Protein AF-A0A7S2MPZ6-F1 (afdb_monomer_lite)

Foldseek 3Di:
DDDDDPDDDPDDDDDDDPDDDPVVVVVVVVPPDDPDDPLLVVVVVLVVLVVVLLVQQVVCCVPPVAGSLCVLLVNLPPDPPVLSVLVVQLSVLLSLLVVLLCCLRVVPVLCVDPVSVVVSVVSLVVSLCSLVVRNLVSLLVCLVPDDLPPCSVVLSVLSNCLSVLLNVLSVVLVVLVVVPDDPVSVVLSNLSSSLSSVSNSLVSQLVVQLSVCCVVPVPCSSVSNNVSSVSSVVVNVVSVVSSD

Organism: NCBI:txid1333877

Structure (mmCIF, N/CA/C/O backbone):
data_AF-A0A7S2MPZ6-F1
#
_entry.id   AF-A0A7S2MPZ6-F1
#
loop_
_atom_site.group_PDB
_atom_site.id
_atom_site.type_symbol
_atom_site.label_atom_id
_atom_site.label_alt_id
_atom_site.label_comp_id
_atom_site.label_asym_id
_atom_site.label_entity_id
_atom_site.label_seq_id
_atom_site.pdbx_PDB_ins_code
_atom_site.Cartn_x
_atom_site.Cartn_y
_atom_site.Cartn_z
_atom_site.occupancy
_atom_site.B_iso_or_equiv
_atom_site.auth_seq_id
_atom_site.auth_comp_id
_atom_site.auth_asym_id
_atom_site.auth_atom_id
_atom_site.pdbx_PDB_model_num
ATOM 1 N N . ALA A 1 1 ? -9.992 -13.687 75.696 1.00 46.06 1 ALA A N 1
ATOM 2 C CA . ALA A 1 1 ? -10.608 -13.511 74.368 1.00 46.06 1 ALA A CA 1
ATOM 3 C C . ALA A 1 1 ? -10.633 -12.020 74.051 1.00 46.06 1 ALA A C 1
ATOM 5 O O . ALA A 1 1 ? -11.431 -11.303 74.637 1.00 46.06 1 ALA A O 1
ATOM 6 N N . GLY A 1 2 ? -9.690 -11.541 73.236 1.00 46.59 2 GLY A N 1
ATOM 7 C CA . GLY A 1 2 ? -9.619 -10.145 72.795 1.00 46.59 2 GLY A CA 1
ATOM 8 C C . GLY A 1 2 ? -9.945 -10.075 71.309 1.00 46.59 2 GLY A C 1
ATOM 9 O O . GLY A 1 2 ? -9.263 -10.709 70.508 1.00 46.59 2 GLY A O 1
ATOM 10 N N . VAL A 1 3 ? -11.015 -9.365 70.957 1.00 51.28 3 VAL A N 1
ATOM 11 C CA . VAL A 1 3 ? -11.453 -9.153 69.574 1.00 51.28 3 VAL A CA 1
ATOM 12 C C . VAL A 1 3 ? -10.594 -8.037 68.982 1.00 51.28 3 VAL A C 1
ATOM 14 O O . VAL A 1 3 ? -10.762 -6.870 69.325 1.00 51.28 3 VAL A O 1
ATOM 17 N N . GLY A 1 4 ? -9.635 -8.406 68.133 1.00 47.03 4 GLY A N 1
ATOM 18 C CA . GLY A 1 4 ? -8.837 -7.456 67.364 1.00 47.03 4 GLY A CA 1
ATOM 19 C C . GLY A 1 4 ? -9.691 -6.815 66.275 1.00 47.03 4 GLY A C 1
ATOM 20 O O . GLY A 1 4 ? -10.095 -7.480 65.324 1.00 47.03 4 GLY A O 1
ATOM 21 N N . SER A 1 5 ? -9.975 -5.523 66.420 1.00 49.06 5 SER A N 1
ATOM 22 C CA . SER A 1 5 ? -10.605 -4.699 65.393 1.00 49.06 5 SER A CA 1
ATOM 23 C C . SER A 1 5 ? -9.672 -4.585 64.184 1.00 49.06 5 SER A C 1
ATOM 25 O O . SER A 1 5 ? -8.648 -3.901 64.245 1.00 49.06 5 SER A O 1
ATOM 27 N N . GLY A 1 6 ? -10.017 -5.268 63.091 1.00 50.12 6 GLY A N 1
ATOM 28 C CA . GLY A 1 6 ? -9.343 -5.140 61.803 1.00 50.12 6 GLY A CA 1
ATOM 29 C C . GLY A 1 6 ? -9.493 -3.721 61.264 1.00 50.12 6 GLY A C 1
ATOM 30 O O . GLY A 1 6 ? -10.558 -3.343 60.781 1.00 50.12 6 GLY A O 1
ATOM 31 N N . GLY A 1 7 ? -8.425 -2.930 61.375 1.00 54.38 7 GLY A N 1
ATOM 32 C CA . GLY A 1 7 ? -8.334 -1.611 60.765 1.00 54.38 7 GLY A CA 1
ATOM 33 C C . GLY A 1 7 ? -8.413 -1.737 59.247 1.00 54.38 7 GLY A C 1
ATOM 34 O O . GLY A 1 7 ? -7.546 -2.348 58.624 1.00 54.38 7 GLY A O 1
ATOM 35 N N . ALA A 1 8 ? -9.468 -1.179 58.657 1.00 62.53 8 ALA A N 1
ATOM 36 C CA . ALA A 1 8 ? -9.602 -1.066 57.215 1.00 62.53 8 ALA A CA 1
ATOM 37 C C . ALA A 1 8 ? -8.439 -0.228 56.665 1.00 62.53 8 ALA A C 1
ATOM 39 O O . ALA A 1 8 ? -8.223 0.908 57.094 1.00 62.53 8 ALA A O 1
ATOM 40 N N . ALA A 1 9 ? -7.682 -0.800 55.728 1.00 65.31 9 ALA A N 1
ATOM 41 C CA . ALA A 1 9 ? -6.616 -0.088 55.041 1.00 65.31 9 ALA A CA 1
ATOM 42 C C . ALA A 1 9 ? -7.199 1.149 54.327 1.00 65.31 9 ALA A C 1
ATOM 44 O O . ALA A 1 9 ? -8.236 1.034 53.662 1.00 65.31 9 ALA A O 1
ATOM 45 N N . PRO A 1 10 ? -6.571 2.330 54.457 1.00 65.19 10 PRO A N 1
ATOM 46 C CA . PRO A 1 10 ? -7.058 3.538 53.812 1.00 65.19 10 PRO A CA 1
ATOM 47 C C . PRO A 1 10 ? -7.058 3.362 52.284 1.00 65.19 10 PRO A C 1
ATOM 49 O O . PRO A 1 10 ? -6.150 2.729 51.736 1.00 65.19 10 PRO A O 1
ATOM 52 N N . PRO A 1 11 ? -8.057 3.916 51.574 1.00 64.94 11 PRO A N 1
ATOM 53 C CA . PRO A 1 11 ? -8.148 3.790 50.128 1.00 64.94 11 PRO A CA 1
ATOM 54 C C . PRO A 1 11 ? -6.911 4.405 49.465 1.00 64.94 11 PRO A C 1
ATOM 56 O O . PRO A 1 11 ? -6.564 5.564 49.710 1.00 64.94 11 PRO A O 1
ATOM 59 N N . LEU A 1 12 ? -6.247 3.613 48.616 1.00 67.00 12 LEU A N 1
ATOM 60 C CA . LEU A 1 12 ? -5.148 4.064 47.765 1.00 67.00 12 LEU A CA 1
ATOM 61 C C . LEU A 1 12 ? -5.616 5.279 46.960 1.00 67.00 12 LEU A C 1
ATOM 63 O O . LEU A 1 12 ? -6.575 5.194 46.188 1.00 67.00 12 LEU A O 1
ATOM 67 N N . ARG A 1 13 ? -4.950 6.423 47.156 1.00 60.84 13 ARG A N 1
ATOM 68 C CA . ARG A 1 13 ? -5.229 7.626 46.369 1.00 60.84 13 ARG A CA 1
ATOM 69 C C . ARG A 1 13 ? -5.009 7.302 44.889 1.00 60.84 13 ARG A C 1
ATOM 71 O O . ARG A 1 13 ? -3.974 6.720 44.555 1.00 60.84 13 ARG A O 1
ATOM 78 N N . PRO A 1 14 ? -5.942 7.678 43.998 1.00 58.72 14 PRO A N 1
ATOM 79 C CA . PRO A 1 14 ? -5.715 7.531 42.572 1.00 58.72 14 PRO A CA 1
ATOM 80 C C . PRO A 1 14 ? -4.454 8.317 42.177 1.00 58.72 14 PRO A C 1
ATOM 82 O O . PRO A 1 14 ? -4.217 9.397 42.731 1.00 58.72 14 PRO A O 1
ATOM 85 N N . PRO A 1 15 ? -3.638 7.797 41.244 1.00 54.53 15 PRO A N 1
ATOM 86 C CA . PRO A 1 15 ? -2.436 8.481 40.790 1.00 54.53 15 PRO A CA 1
ATOM 87 C C . PRO A 1 15 ? -2.803 9.877 40.277 1.00 54.53 15 PRO A C 1
ATOM 89 O O . PRO A 1 15 ? -3.624 10.023 39.366 1.00 54.53 15 PRO A O 1
ATOM 92 N N . GLN A 1 16 ? -2.215 10.904 40.896 1.00 50.97 16 GLN A N 1
ATOM 93 C CA . GLN A 1 16 ? -2.340 12.286 40.447 1.00 50.97 1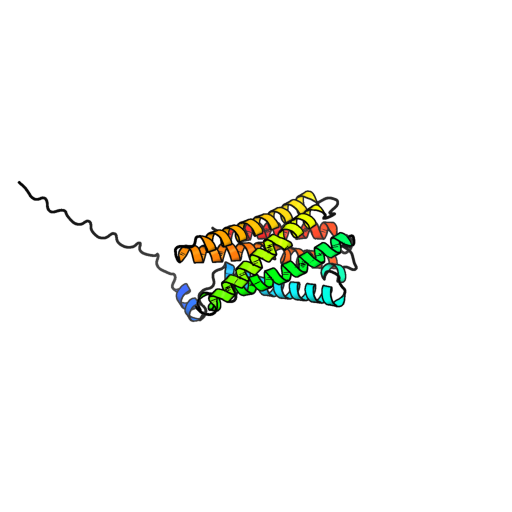6 GLN A CA 1
ATOM 94 C C . GLN A 1 16 ? -1.748 12.379 39.041 1.00 50.97 16 GLN A C 1
ATOM 96 O O . GLN A 1 16 ? -0.556 12.156 38.838 1.00 50.97 16 GLN A O 1
ATOM 101 N N . ARG A 1 17 ? -2.600 12.665 38.052 1.00 48.12 17 ARG A N 1
ATOM 102 C CA . ARG A 1 17 ? -2.137 12.989 36.701 1.00 48.12 17 ARG A CA 1
ATOM 103 C C . ARG A 1 17 ? -1.282 14.262 36.769 1.00 48.12 17 ARG A C 1
ATOM 105 O O . ARG A 1 17 ? -1.662 15.174 37.506 1.00 48.12 17 ARG A O 1
ATOM 112 N N . PRO A 1 18 ? -0.171 14.341 36.018 1.00 56.66 18 PRO A N 1
ATOM 113 C CA . PRO A 1 18 ? 0.660 15.537 35.992 1.00 56.66 18 PRO A CA 1
ATOM 114 C C . PRO A 1 18 ? -0.159 16.758 35.534 1.00 56.66 18 PRO A C 1
ATOM 116 O O . PRO A 1 18 ? -1.093 16.604 34.735 1.00 56.66 18 PRO A O 1
ATOM 119 N N . PRO A 1 19 ? 0.152 17.960 36.053 1.00 51.59 19 PRO A N 1
ATOM 120 C CA . PRO A 1 19 ? -0.539 19.188 35.683 1.00 51.59 19 PRO A CA 1
ATOM 121 C C . PRO A 1 19 ? -0.371 19.438 34.181 1.00 51.59 19 PRO A C 1
ATOM 123 O O . PRO A 1 19 ? 0.744 19.486 33.668 1.00 51.59 19 PRO A O 1
ATOM 126 N N . ARG A 1 20 ? -1.499 19.545 33.472 1.00 53.16 20 ARG A N 1
ATOM 127 C CA . ARG A 1 20 ? -1.532 19.831 32.034 1.00 53.16 20 ARG A CA 1
ATOM 128 C C . ARG A 1 20 ? -0.998 21.235 31.762 1.00 53.16 20 ARG A C 1
ATOM 130 O O . ARG A 1 20 ? -1.281 22.167 32.517 1.00 53.16 20 ARG A O 1
ATOM 137 N N . TYR A 1 21 ? -0.264 21.386 30.664 1.00 52.56 21 TYR A N 1
ATOM 138 C CA . TYR A 1 21 ? 0.143 22.693 30.165 1.00 52.56 21 TYR A CA 1
ATOM 139 C C . TYR A 1 21 ? -1.096 23.461 29.703 1.00 52.56 21 TYR A C 1
ATOM 141 O O . TYR A 1 21 ? -1.870 22.969 28.887 1.00 52.56 21 TYR A O 1
ATOM 149 N N . TRP A 1 22 ? -1.262 24.693 30.186 1.00 48.81 22 TRP A N 1
ATOM 150 C CA . TRP A 1 22 ? -2.394 25.567 29.846 1.00 48.81 22 TRP A CA 1
ATOM 151 C C . TRP A 1 22 ? -2.515 25.853 28.333 1.00 48.81 22 TRP A C 1
ATOM 153 O O . TRP A 1 22 ? -3.577 26.249 27.861 1.00 48.81 22 TRP A O 1
ATOM 163 N N . GLY A 1 23 ? -1.457 25.597 27.554 1.00 50.94 23 GLY A N 1
ATOM 164 C CA . GLY A 1 23 ? -1.485 25.667 26.090 1.00 50.94 23 GLY A CA 1
ATOM 165 C C . GLY A 1 23 ? -2.285 24.549 25.403 1.00 50.94 23 GLY A C 1
ATOM 166 O O . GLY A 1 23 ? -2.751 24.750 24.284 1.00 50.94 23 GLY A O 1
ATOM 167 N N . GLU A 1 24 ? -2.501 23.398 26.053 1.00 52.94 24 GLU A N 1
ATOM 168 C CA . GLU A 1 24 ? -3.263 22.282 25.466 1.00 52.94 24 GLU A CA 1
ATOM 169 C C . GLU A 1 24 ? -4.775 22.552 25.428 1.00 52.94 24 GLU A C 1
ATOM 171 O O . GLU A 1 24 ? -5.469 22.086 24.521 1.00 52.94 24 GLU A O 1
ATOM 176 N N . ASP A 1 25 ? -5.298 23.319 26.388 1.00 49.06 25 ASP A N 1
ATOM 177 C CA . ASP A 1 25 ? -6.737 23.577 26.503 1.00 49.06 25 ASP A CA 1
ATOM 178 C C . ASP A 1 25 ? -7.206 24.678 25.528 1.00 49.06 25 ASP A C 1
ATOM 180 O O . ASP A 1 25 ? -8.319 24.608 25.002 1.00 49.06 25 ASP A O 1
ATOM 184 N N . GLY A 1 26 ? -6.333 25.638 25.191 1.00 52.53 26 GLY A N 1
ATOM 185 C CA . GLY A 1 26 ? -6.614 26.677 24.190 1.00 52.53 26 GLY A CA 1
ATOM 186 C C . GLY A 1 26 ? -6.682 26.145 22.751 1.00 52.53 26 GLY A C 1
ATOM 187 O O . GLY A 1 26 ? -7.569 26.529 21.989 1.00 52.53 26 GLY A O 1
ATOM 188 N N . LEU A 1 27 ? -5.802 25.203 22.392 1.00 48.22 27 LEU A N 1
ATOM 189 C CA . LEU A 1 27 ? -5.787 24.555 21.070 1.00 48.22 27 LEU A CA 1
ATOM 190 C C . LEU A 1 27 ? -6.948 23.566 20.881 1.00 48.22 27 LEU A C 1
ATOM 192 O O . LEU A 1 27 ? -7.487 23.444 19.783 1.00 48.22 27 LEU A O 1
ATOM 196 N N . ARG A 1 28 ? -7.394 22.906 21.957 1.00 45.69 28 ARG A N 1
ATOM 197 C CA . ARG A 1 28 ? -8.552 21.998 21.921 1.00 45.69 28 ARG A CA 1
ATOM 198 C C . ARG A 1 28 ? -9.887 22.709 21.719 1.00 45.69 28 ARG A C 1
ATOM 200 O O . ARG A 1 28 ? -10.792 22.112 21.150 1.00 45.69 28 ARG A O 1
ATOM 207 N N . CYS A 1 29 ? -10.015 23.966 22.141 1.00 44.19 29 CYS A N 1
ATOM 208 C CA . CYS A 1 29 ? -11.251 24.734 21.963 1.00 44.19 29 CYS A CA 1
ATOM 209 C C . CYS A 1 29 ? -11.469 25.172 20.496 1.00 44.19 29 CYS A C 1
ATOM 211 O O . CYS A 1 29 ? -12.605 25.304 20.049 1.00 44.19 29 CYS A O 1
ATOM 213 N N . LEU A 1 30 ? -10.386 25.328 19.721 1.00 44.66 30 LEU A N 1
ATOM 214 C CA . LEU A 1 30 ? -10.430 25.623 18.279 1.00 44.66 30 LEU A CA 1
ATOM 215 C C . LEU A 1 30 ? -10.637 24.373 17.404 1.00 44.66 30 LEU A C 1
ATOM 217 O O . LEU A 1 30 ? -11.069 24.482 16.258 1.00 44.66 30 LEU A O 1
ATOM 221 N N . LEU A 1 31 ? -10.377 23.180 17.942 1.00 42.28 31 LEU A N 1
ATOM 222 C CA . LEU A 1 31 ? -10.546 21.901 17.258 1.00 42.28 31 LEU A CA 1
ATOM 223 C C . LEU A 1 31 ? -11.815 21.203 17.770 1.00 42.28 31 LEU A C 1
ATOM 225 O O . LEU A 1 31 ? -11.757 20.296 18.591 1.00 42.28 31 LEU A O 1
ATOM 229 N N . LEU A 1 32 ? -12.980 21.583 17.234 1.00 44.16 32 LEU A N 1
ATOM 230 C CA . LEU A 1 32 ? -14.285 20.919 17.460 1.00 44.16 32 LEU A CA 1
ATOM 231 C C . LEU A 1 32 ? -14.350 19.453 16.972 1.00 44.16 32 LEU A C 1
ATOM 233 O O . LEU A 1 32 ? -15.411 18.828 16.989 1.00 44.1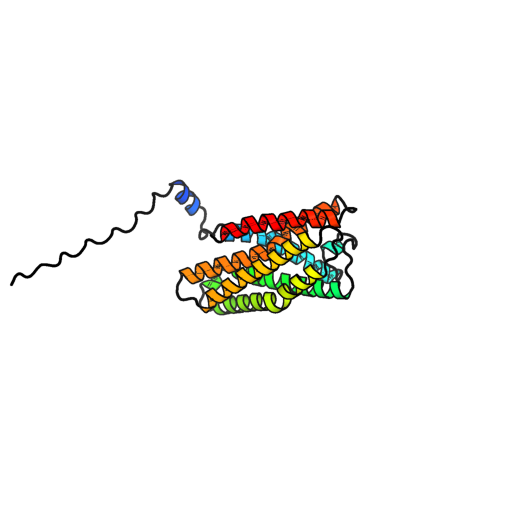6 32 LEU A O 1
ATOM 237 N N . PHE A 1 33 ? -13.228 18.887 16.538 1.00 44.41 33 PHE A N 1
ATOM 238 C CA . PHE A 1 33 ? -13.107 17.490 16.161 1.00 44.41 33 PHE A CA 1
ATOM 239 C C . PHE A 1 33 ? -12.432 16.719 17.299 1.00 44.41 33 PHE A C 1
ATOM 241 O O . PHE A 1 33 ? -11.481 17.224 17.893 1.00 44.41 33 PHE A O 1
ATOM 248 N N . PRO A 1 34 ? -12.891 15.494 17.618 1.00 47.97 34 PRO A N 1
ATOM 249 C CA . PRO A 1 34 ? -12.209 14.657 18.598 1.00 47.97 34 PRO A CA 1
ATOM 250 C C . PRO A 1 34 ? -10.732 14.561 18.206 1.00 47.97 34 PRO A C 1
ATOM 252 O O . PRO A 1 34 ? -10.444 14.282 17.043 1.00 47.97 34 PRO A O 1
ATOM 255 N N . THR A 1 35 ? -9.828 14.841 19.154 1.00 52.50 35 THR A N 1
ATOM 256 C CA . THR A 1 35 ? -8.371 14.810 18.949 1.00 52.50 35 THR A CA 1
ATOM 257 C C . THR A 1 35 ? -8.001 13.514 18.243 1.00 52.50 35 THR A C 1
ATOM 259 O O . THR A 1 35 ? -8.077 12.440 18.850 1.00 52.50 35 THR A O 1
ATOM 262 N N . ARG A 1 36 ? -7.687 13.616 16.950 1.00 61.81 36 ARG A N 1
ATOM 263 C CA . ARG A 1 36 ? -7.215 12.492 16.150 1.00 61.81 36 ARG A CA 1
ATOM 264 C C . ARG A 1 36 ? -5.885 12.040 16.737 1.00 61.81 36 ARG A C 1
ATOM 266 O O . ARG A 1 36 ? -5.113 12.853 17.238 1.00 61.81 36 ARG A O 1
ATOM 273 N N . SER A 1 37 ? -5.643 10.736 16.746 1.00 69.94 37 SER A N 1
ATOM 274 C CA . SER A 1 37 ? -4.295 10.249 17.072 1.00 69.94 37 SER A CA 1
ATOM 275 C C . SER A 1 37 ? -3.300 10.728 16.005 1.00 69.94 37 SER A C 1
ATOM 277 O O . SER A 1 37 ? -3.699 10.909 14.857 1.00 69.94 37 SER A O 1
ATOM 279 N N . GLU A 1 38 ? -2.017 10.892 16.339 1.00 71.38 38 GLU A N 1
ATOM 280 C CA . GLU A 1 38 ? -0.978 11.305 15.370 1.00 71.38 38 GLU A CA 1
ATOM 281 C C . GLU A 1 38 ? -0.984 10.422 14.104 1.00 71.38 38 GLU A C 1
ATOM 283 O O . GLU A 1 38 ? -0.868 10.910 12.982 1.00 71.38 38 GLU A O 1
ATOM 288 N N . ILE A 1 39 ? -1.246 9.120 14.270 1.00 68.50 39 ILE A N 1
ATOM 289 C CA . ILE A 1 39 ? -1.400 8.150 13.174 1.00 68.50 39 ILE A CA 1
ATOM 290 C C . ILE A 1 39 ? -2.593 8.488 12.273 1.00 68.50 39 ILE A C 1
ATOM 292 O O . ILE A 1 39 ? -2.518 8.315 11.061 1.00 68.50 39 ILE A O 1
ATOM 296 N N . GLU A 1 40 ? -3.708 8.955 12.835 1.00 70.69 40 GLU A N 1
ATOM 297 C CA . GLU A 1 40 ? -4.892 9.351 12.063 1.00 70.69 40 GLU A CA 1
ATOM 298 C C . GLU A 1 40 ? -4.664 10.648 11.280 1.00 70.69 40 GLU A C 1
ATOM 300 O O . GLU A 1 40 ? -5.202 10.787 10.180 1.00 70.69 40 GLU A O 1
ATOM 305 N N . GLU A 1 41 ? -3.871 11.580 11.811 1.00 73.75 41 GLU A N 1
ATOM 306 C CA . GLU A 1 41 ? -3.468 12.797 11.096 1.00 73.75 41 GLU A CA 1
ATOM 307 C C . GLU A 1 41 ? -2.513 12.474 9.947 1.00 73.75 41 GLU A C 1
ATOM 309 O O . GLU A 1 41 ? -2.757 12.885 8.810 1.00 73.75 41 GLU A O 1
ATOM 314 N N . LEU A 1 42 ? -1.493 11.651 10.210 1.00 71.19 42 LEU A N 1
ATOM 315 C CA . LEU A 1 42 ? -0.592 11.141 9.180 1.00 71.19 42 LEU A CA 1
ATOM 316 C C . LEU A 1 42 ? -1.362 10.366 8.111 1.00 71.19 42 LEU A C 1
ATOM 318 O O . LEU A 1 42 ? -1.227 10.658 6.928 1.00 71.19 42 LEU A O 1
ATOM 322 N N . LEU A 1 43 ? -2.237 9.436 8.495 1.00 72.12 43 LEU A N 1
ATOM 323 C CA . LEU A 1 43 ? -3.066 8.708 7.535 1.00 72.12 43 LEU A CA 1
ATOM 324 C C . LEU A 1 43 ? -3.926 9.650 6.699 1.00 72.12 43 LEU A C 1
ATOM 326 O O . LEU A 1 43 ? -4.005 9.462 5.491 1.00 72.12 43 LEU A O 1
ATOM 330 N N . ALA A 1 44 ? -4.548 10.668 7.297 1.00 74.31 44 ALA A N 1
ATOM 331 C CA . ALA A 1 44 ? -5.326 11.651 6.545 1.00 74.31 44 ALA A CA 1
ATOM 332 C C . ALA A 1 44 ? -4.475 12.381 5.492 1.00 74.31 44 ALA A C 1
ATOM 334 O O . ALA A 1 44 ? -4.940 12.567 4.366 1.00 74.31 44 ALA A O 1
ATOM 335 N N . LEU A 1 45 ? -3.226 12.724 5.825 1.00 78.31 45 LEU A N 1
ATOM 336 C CA . LEU A 1 45 ? -2.258 13.292 4.884 1.00 78.31 45 LEU A CA 1
ATOM 337 C C . LEU A 1 45 ? -1.856 12.300 3.786 1.00 78.31 45 LEU A C 1
ATOM 339 O O . LEU A 1 45 ? -1.723 12.712 2.640 1.00 78.31 45 LEU A O 1
ATOM 343 N N . PHE A 1 46 ? -1.704 11.011 4.105 1.00 78.88 46 PHE A N 1
ATOM 344 C CA . PHE A 1 46 ? -1.368 9.958 3.137 1.00 78.88 46 PHE A CA 1
ATOM 345 C C . PHE A 1 46 ? -2.546 9.561 2.233 1.00 78.88 46 PHE A C 1
ATOM 347 O O . PHE A 1 46 ? -2.325 9.146 1.096 1.00 78.88 46 PHE A O 1
ATOM 354 N N . TRP A 1 47 ? -3.796 9.725 2.678 1.00 82.19 47 TRP A N 1
ATOM 355 C CA . TRP A 1 47 ? -4.981 9.368 1.888 1.00 82.19 47 TRP A CA 1
ATOM 356 C C . TRP A 1 47 ? -5.149 10.219 0.630 1.00 82.19 47 TRP A C 1
ATOM 358 O O . TRP A 1 47 ? -5.601 9.698 -0.388 1.00 82.19 47 TRP A O 1
ATOM 368 N N . LEU A 1 48 ? -4.780 11.503 0.669 1.00 83.31 48 LEU A N 1
ATOM 369 C CA . LEU A 1 48 ? -4.858 12.379 -0.502 1.00 83.31 48 LEU A CA 1
ATOM 370 C C . LEU A 1 48 ? -3.915 11.928 -1.639 1.00 83.31 48 LEU A C 1
ATOM 372 O O . LEU A 1 48 ? -4.417 11.647 -2.729 1.00 83.31 48 LEU A O 1
ATOM 376 N N . PRO A 1 49 ? -2.588 11.790 -1.433 1.00 82.06 49 PRO A N 1
ATOM 377 C CA . PRO A 1 49 ? -1.694 11.277 -2.465 1.00 82.06 49 PRO A CA 1
ATOM 378 C C . PRO A 1 49 ? -2.015 9.822 -2.833 1.00 82.06 49 PRO A C 1
ATOM 380 O O . PRO A 1 49 ? -1.903 9.474 -4.005 1.00 82.06 49 PRO A O 1
ATOM 383 N N . ALA A 1 50 ? -2.484 8.992 -1.891 1.00 85.31 50 ALA A N 1
ATOM 384 C CA . ALA A 1 50 ? -2.953 7.637 -2.195 1.00 85.31 50 ALA A CA 1
ATOM 385 C C . ALA A 1 50 ? -4.139 7.641 -3.164 1.00 85.31 50 ALA A C 1
ATOM 387 O O . ALA A 1 50 ? -4.131 6.904 -4.146 1.00 85.31 50 ALA A O 1
ATOM 388 N N . GLY A 1 51 ? -5.142 8.483 -2.906 1.00 85.75 51 GLY A N 1
ATOM 389 C CA . GLY A 1 51 ? -6.322 8.622 -3.753 1.00 85.75 51 GLY A CA 1
ATOM 390 C C . GLY A 1 51 ? -5.978 9.157 -5.141 1.00 85.75 51 GLY A C 1
ATOM 391 O O . GLY A 1 51 ? -6.466 8.622 -6.133 1.00 85.75 51 GLY A O 1
ATOM 392 N N . LEU A 1 52 ? -5.095 10.158 -5.221 1.00 87.56 52 LEU A N 1
ATOM 393 C CA . LEU A 1 52 ? -4.608 10.693 -6.496 1.00 87.56 52 LEU A CA 1
ATOM 394 C C . LEU A 1 52 ? -3.850 9.634 -7.302 1.00 87.56 52 LEU A C 1
ATOM 396 O O . LEU A 1 52 ? -4.134 9.451 -8.483 1.00 87.56 52 LEU A O 1
ATOM 400 N N . PHE A 1 53 ? -2.929 8.906 -6.667 1.00 86.75 53 PHE A N 1
ATOM 401 C CA . PHE A 1 53 ? -2.168 7.847 -7.328 1.00 86.75 53 PHE A CA 1
ATOM 402 C C . PHE A 1 53 ? -3.065 6.692 -7.783 1.00 86.75 53 PHE A C 1
ATOM 404 O O . PHE A 1 53 ? -2.998 6.283 -8.937 1.00 86.75 53 PHE A O 1
ATOM 411 N N . ALA A 1 54 ? -3.946 6.201 -6.909 1.00 87.75 54 ALA A N 1
ATOM 412 C CA . ALA A 1 54 ? -4.898 5.145 -7.243 1.00 87.75 54 ALA A CA 1
ATOM 413 C C . ALA A 1 54 ? -5.837 5.559 -8.386 1.00 87.75 54 ALA A C 1
ATOM 415 O O . ALA A 1 54 ? -6.117 4.755 -9.272 1.00 87.75 54 ALA A O 1
ATOM 416 N N . GLY A 1 55 ? -6.296 6.815 -8.393 1.00 88.06 55 GLY A N 1
ATOM 417 C CA . GLY A 1 55 ? -7.098 7.373 -9.480 1.00 88.06 55 GLY A CA 1
ATOM 418 C C . GLY A 1 55 ? -6.328 7.451 -10.799 1.00 88.06 55 GLY A C 1
ATOM 419 O O . GLY A 1 55 ? -6.871 7.079 -11.837 1.00 88.06 55 GLY A O 1
ATOM 420 N N . ALA A 1 56 ? -5.061 7.875 -10.759 1.00 88.12 56 ALA A N 1
ATOM 421 C CA . ALA A 1 56 ? -4.192 7.921 -11.932 1.00 88.12 56 ALA A CA 1
ATOM 422 C C . ALA A 1 56 ? -3.910 6.519 -12.501 1.00 88.12 56 ALA A C 1
ATOM 424 O O . ALA A 1 56 ? -4.040 6.321 -13.706 1.00 88.12 56 ALA A O 1
ATOM 425 N N . GLU A 1 57 ? -3.602 5.537 -11.648 1.00 87.06 57 GLU A N 1
ATOM 426 C CA . GLU A 1 57 ? -3.427 4.135 -12.051 1.00 87.06 57 GLU A CA 1
ATOM 427 C C . GLU A 1 57 ? -4.712 3.557 -12.656 1.00 87.06 57 GLU A C 1
ATOM 429 O O . GLU A 1 57 ? -4.686 3.003 -13.753 1.00 87.06 57 GLU A O 1
ATOM 434 N N . ALA A 1 58 ? -5.864 3.743 -12.004 1.00 88.00 58 ALA A N 1
ATOM 435 C CA . ALA A 1 58 ? -7.146 3.274 -12.530 1.00 88.00 58 ALA A CA 1
ATOM 436 C C . ALA A 1 58 ? -7.472 3.897 -13.898 1.00 88.00 58 ALA A C 1
ATOM 438 O O . ALA A 1 58 ? -7.883 3.191 -14.819 1.00 88.00 58 ALA A O 1
ATOM 439 N N . ALA A 1 59 ? -7.263 5.208 -14.052 1.00 88.88 59 ALA A N 1
ATOM 440 C CA . ALA A 1 59 ? -7.451 5.893 -15.326 1.00 88.88 59 ALA A CA 1
ATOM 441 C C . ALA A 1 59 ? -6.500 5.352 -16.404 1.00 88.88 59 ALA A C 1
ATOM 443 O O . ALA A 1 59 ? -6.925 5.145 -17.542 1.00 88.88 59 ALA A O 1
ATOM 444 N N . ALA A 1 60 ? -5.246 5.066 -16.042 1.00 86.62 60 ALA A N 1
ATOM 445 C CA . ALA A 1 60 ? -4.262 4.538 -16.973 1.00 86.62 60 ALA A CA 1
ATOM 446 C C . ALA A 1 60 ? -4.608 3.127 -17.465 1.00 86.62 60 ALA A C 1
ATOM 448 O O . ALA A 1 60 ? -4.566 2.868 -18.671 1.00 86.62 60 ALA A O 1
ATOM 449 N N . PHE A 1 61 ? -5.054 2.242 -16.571 1.00 83.88 61 PHE A N 1
ATOM 450 C CA . PHE A 1 61 ? -5.520 0.910 -16.956 1.00 83.88 61 PHE A CA 1
ATOM 451 C C . PHE A 1 61 ? -6.794 0.957 -17.804 1.00 83.88 61 PHE A C 1
ATOM 453 O O . PHE A 1 61 ? -6.900 0.216 -18.780 1.00 83.88 61 PHE A O 1
ATOM 460 N N . CYS A 1 62 ? -7.737 1.849 -17.492 1.00 88.50 62 CYS A N 1
ATOM 461 C CA . CYS A 1 62 ? -8.954 2.017 -18.287 1.00 88.50 62 CYS A CA 1
ATOM 462 C C . CYS A 1 62 ? -8.678 2.575 -19.693 1.00 88.50 62 CYS A C 1
ATOM 464 O O . CYS A 1 62 ? -9.322 2.147 -20.649 1.00 88.50 62 CYS A O 1
ATOM 466 N N . GLY A 1 63 ? -7.752 3.531 -19.826 1.00 88.94 63 GLY A N 1
ATOM 467 C CA . GLY A 1 63 ? -7.459 4.202 -21.097 1.00 88.94 63 GLY A CA 1
ATOM 468 C C . GLY A 1 63 ? -6.439 3.468 -21.969 1.00 88.94 63 GLY A C 1
ATOM 469 O O . GLY A 1 63 ? -6.682 3.245 -23.152 1.00 88.94 63 GLY A O 1
ATOM 470 N N . TRP A 1 64 ? -5.302 3.084 -21.386 1.00 83.25 64 TRP A N 1
ATOM 471 C CA . TRP A 1 64 ? -4.143 2.545 -22.111 1.00 83.25 64 TRP A CA 1
ATOM 472 C C . TRP A 1 64 ? -3.860 1.070 -21.823 1.00 83.25 64 TRP A C 1
ATOM 474 O O . TRP A 1 64 ? -3.005 0.487 -22.485 1.00 83.25 64 TRP A O 1
ATOM 484 N N . ARG A 1 65 ? -4.564 0.458 -20.858 1.00 82.88 65 ARG A N 1
ATOM 485 C CA . ARG A 1 65 ? -4.317 -0.919 -20.380 1.00 82.88 65 ARG A CA 1
ATOM 486 C C . ARG A 1 65 ? -2.877 -1.159 -19.913 1.00 82.88 65 ARG A C 1
ATOM 488 O O . ARG A 1 65 ? -2.360 -2.264 -20.031 1.00 82.88 65 ARG A O 1
ATOM 495 N N . LYS A 1 66 ? -2.248 -0.112 -19.382 1.00 81.88 66 LYS A N 1
ATOM 496 C CA . LYS A 1 66 ? -0.881 -0.100 -18.855 1.00 81.88 66 LYS A CA 1
ATOM 497 C C . LYS A 1 66 ? -0.874 0.590 -17.500 1.00 81.88 66 LYS A C 1
ATOM 499 O O . LYS A 1 66 ? -1.758 1.403 -17.222 1.00 81.88 66 LYS A O 1
ATOM 504 N N . SER A 1 67 ? 0.135 0.294 -16.682 1.00 81.19 67 SER A N 1
ATOM 505 C CA . SER A 1 67 ? 0.324 1.035 -15.430 1.00 81.19 67 SER A CA 1
ATOM 506 C C . SER A 1 67 ? 0.622 2.509 -15.717 1.00 81.19 67 SER A C 1
ATOM 508 O O . SER A 1 67 ? 1.232 2.839 -16.739 1.00 81.19 67 SER A O 1
ATOM 510 N N . PHE A 1 68 ? 0.219 3.408 -14.819 1.00 82.81 68 PHE A N 1
ATOM 511 C CA . PHE A 1 68 ? 0.442 4.848 -14.993 1.00 82.81 68 PHE A CA 1
ATOM 512 C C . PHE A 1 68 ? 1.932 5.175 -15.160 1.00 82.81 68 PHE A C 1
ATOM 514 O O . PHE A 1 68 ? 2.311 5.944 -16.043 1.00 82.81 68 PHE A O 1
ATOM 521 N N . LEU A 1 69 ? 2.792 4.546 -14.355 1.00 76.69 69 LEU A N 1
ATOM 522 C CA . LEU A 1 69 ? 4.242 4.705 -14.471 1.00 76.69 69 LEU A CA 1
ATOM 523 C C . LEU A 1 69 ? 4.774 4.247 -15.827 1.00 76.69 69 LEU A C 1
ATOM 525 O O . LEU A 1 69 ? 5.590 4.946 -16.417 1.00 76.69 69 LEU A O 1
ATOM 529 N N . GLU A 1 70 ? 4.324 3.106 -16.341 1.00 79.12 70 GLU A N 1
ATOM 530 C CA . GLU A 1 70 ? 4.742 2.625 -17.660 1.00 79.12 70 GLU A CA 1
ATOM 531 C C . GLU A 1 70 ? 4.296 3.581 -18.773 1.00 79.12 70 GLU A C 1
ATOM 533 O O . GLU A 1 70 ? 5.090 3.901 -19.656 1.00 79.12 70 GLU A O 1
ATOM 538 N N . ALA A 1 71 ? 3.063 4.093 -18.690 1.00 81.94 71 ALA A N 1
ATOM 539 C CA . ALA A 1 71 ? 2.520 5.041 -19.657 1.00 81.94 71 ALA A CA 1
ATOM 540 C C . ALA A 1 71 ? 3.310 6.361 -19.693 1.00 81.94 71 ALA A C 1
ATOM 542 O O . ALA A 1 71 ? 3.538 6.906 -20.767 1.00 81.94 71 ALA A O 1
ATOM 543 N N . VAL A 1 72 ? 3.755 6.868 -18.538 1.00 79.75 72 VAL A N 1
ATOM 544 C CA . VAL A 1 72 ? 4.518 8.131 -18.450 1.00 79.75 72 VAL A CA 1
ATOM 545 C C . VAL A 1 72 ? 6.001 7.951 -18.794 1.00 79.75 72 VAL A C 1
ATOM 547 O O . VAL A 1 72 ? 6.681 8.916 -19.142 1.00 79.75 72 VAL A O 1
ATOM 550 N N . THR A 1 73 ? 6.525 6.731 -18.686 1.00 71.75 73 THR A N 1
ATOM 551 C CA . THR A 1 73 ? 7.954 6.442 -18.882 1.00 71.75 73 THR A CA 1
ATOM 552 C C . THR A 1 73 ? 8.262 5.772 -20.217 1.00 71.75 73 THR A C 1
ATOM 554 O O . THR A 1 73 ? 9.347 5.221 -20.375 1.00 71.75 73 THR A O 1
ATOM 557 N N . ASP A 1 74 ? 7.334 5.834 -21.177 1.00 73.00 74 ASP A N 1
ATOM 558 C CA . ASP A 1 74 ? 7.483 5.271 -22.525 1.00 73.00 74 ASP A CA 1
ATOM 559 C C . ASP A 1 74 ? 7.888 3.782 -22.517 1.00 73.00 74 ASP A C 1
ATOM 561 O O . ASP A 1 74 ? 8.703 3.343 -23.323 1.00 73.00 74 ASP A O 1
ATOM 565 N N . GLY A 1 75 ? 7.348 2.988 -21.582 1.00 68.81 75 GLY A N 1
ATOM 566 C CA . GLY A 1 75 ? 7.662 1.554 -21.506 1.00 68.81 75 GLY A CA 1
ATOM 567 C C . GLY A 1 75 ? 9.030 1.224 -20.897 1.00 68.81 75 GLY A C 1
ATOM 568 O O . GLY A 1 75 ? 9.484 0.089 -20.989 1.00 68.81 75 GLY A O 1
ATOM 569 N N . ALA A 1 76 ? 9.679 2.160 -20.197 1.00 65.69 76 ALA A N 1
ATOM 570 C CA . ALA A 1 76 ? 10.951 1.923 -19.497 1.00 65.69 76 ALA A CA 1
ATOM 571 C C . ALA A 1 76 ? 10.967 0.701 -18.555 1.00 65.69 76 ALA A C 1
ATOM 573 O O . ALA A 1 76 ? 12.030 0.208 -18.177 1.00 65.69 76 ALA A O 1
ATOM 574 N N . PHE A 1 77 ? 9.786 0.239 -18.147 1.00 63.28 77 PHE A N 1
ATOM 575 C CA . PHE A 1 77 ? 9.590 -0.903 -17.268 1.00 63.28 77 PHE A CA 1
ATOM 576 C C . PHE A 1 77 ? 8.846 -2.047 -17.962 1.00 63.28 77 PHE A C 1
ATOM 578 O O . PHE A 1 77 ? 8.117 -2.740 -17.270 1.00 63.28 77 PHE A O 1
ATOM 585 N N . GLU A 1 78 ? 8.980 -2.234 -19.282 1.00 55.47 78 GLU A N 1
ATOM 586 C CA . GLU A 1 78 ? 8.307 -3.304 -20.039 1.00 55.47 78 GLU A CA 1
ATOM 587 C C . GLU A 1 78 ? 8.363 -4.663 -19.321 1.00 55.47 78 GLU A C 1
ATOM 589 O O . GLU A 1 78 ? 9.420 -5.174 -18.935 1.00 55.47 78 GLU A O 1
ATOM 594 N N . LEU A 1 79 ? 7.183 -5.247 -19.129 1.00 62.41 79 LEU A N 1
ATOM 595 C CA . LEU A 1 79 ? 6.980 -6.487 -18.398 1.00 62.41 79 LEU A CA 1
ATOM 596 C C . LEU A 1 79 ? 6.583 -7.572 -19.401 1.00 62.41 79 LEU A C 1
ATOM 598 O O . LEU A 1 79 ? 5.861 -7.322 -20.355 1.00 62.41 79 LEU A O 1
ATOM 602 N N . GLY A 1 80 ? 7.024 -8.816 -19.207 1.00 68.25 80 GLY A N 1
ATOM 603 C CA . GLY A 1 80 ? 6.519 -9.913 -20.043 1.00 68.25 80 GLY A CA 1
ATOM 604 C C . GLY A 1 80 ? 4.996 -10.061 -19.889 1.00 68.25 80 GLY A C 1
ATOM 605 O O . GLY A 1 80 ? 4.480 -9.886 -18.789 1.00 68.25 80 GLY A O 1
ATOM 606 N N . GLY A 1 81 ? 4.266 -10.460 -20.938 1.00 72.00 81 GLY A N 1
ATOM 607 C CA . GLY A 1 81 ? 2.789 -10.414 -20.942 1.00 72.00 81 GLY A CA 1
ATOM 608 C C . GLY A 1 81 ? 2.060 -11.183 -19.819 1.00 72.00 81 GLY A C 1
ATOM 609 O O . GLY A 1 81 ? 0.948 -10.824 -19.438 1.00 72.00 81 GLY A O 1
ATOM 610 N N . ILE A 1 82 ? 2.664 -12.227 -19.231 1.00 76.12 82 ILE A N 1
ATOM 611 C CA . ILE A 1 82 ? 2.115 -12.883 -18.021 1.00 76.12 82 ILE A CA 1
ATOM 612 C C . ILE A 1 82 ? 2.309 -11.997 -16.784 1.00 76.12 82 ILE A C 1
ATOM 614 O O . ILE A 1 82 ? 1.413 -11.888 -15.950 1.00 76.12 82 ILE A O 1
ATOM 618 N N . PHE A 1 83 ? 3.474 -11.364 -16.665 1.00 78.19 83 PHE A N 1
ATOM 619 C CA . PHE A 1 83 ? 3.797 -10.466 -15.564 1.00 78.19 83 PHE A CA 1
ATOM 620 C C . PHE A 1 83 ? 2.898 -9.222 -15.599 1.00 78.19 83 PHE A C 1
ATOM 622 O O . PHE A 1 83 ? 2.376 -8.840 -14.556 1.00 78.19 83 PHE A O 1
ATOM 629 N N . GLU A 1 84 ? 2.623 -8.660 -16.781 1.00 79.94 84 GLU A N 1
ATOM 630 C CA . GLU A 1 84 ? 1.678 -7.543 -16.962 1.00 79.94 84 GLU A CA 1
ATOM 631 C C . GLU A 1 84 ? 0.296 -7.845 -16.373 1.00 79.94 84 GLU A C 1
ATOM 633 O O . GLU A 1 84 ? -0.231 -7.057 -15.591 1.00 79.94 84 GLU A O 1
ATOM 638 N N . ARG A 1 85 ? -0.270 -9.023 -16.673 1.00 87.31 85 ARG A N 1
ATOM 639 C CA . ARG A 1 85 ? -1.582 -9.423 -16.136 1.00 87.31 85 ARG A CA 1
ATOM 640 C C . ARG A 1 85 ? -1.578 -9.541 -14.618 1.00 87.31 85 ARG A C 1
ATOM 642 O O . ARG A 1 85 ? -2.552 -9.164 -13.970 1.00 87.31 85 ARG A O 1
ATOM 649 N N . VAL A 1 86 ? -0.505 -10.082 -14.039 1.00 90.06 86 VAL A N 1
ATOM 650 C CA . VAL A 1 86 ? -0.394 -10.191 -12.578 1.00 90.06 86 VAL A CA 1
ATOM 651 C C . VAL A 1 86 ? -0.281 -8.805 -11.944 1.00 90.06 86 VAL A C 1
ATOM 653 O O . VAL A 1 86 ? -0.918 -8.568 -10.920 1.00 90.06 86 VAL A O 1
ATOM 656 N N . VAL A 1 87 ? 0.461 -7.881 -12.563 1.00 88.12 87 VAL A N 1
ATOM 657 C CA . VAL A 1 87 ? 0.524 -6.480 -12.124 1.00 88.12 87 VAL A CA 1
ATOM 658 C C . VAL A 1 87 ? -0.846 -5.816 -12.202 1.00 88.12 87 VAL A C 1
ATOM 660 O O . VAL A 1 87 ? -1.263 -5.215 -11.219 1.00 88.12 87 VAL A O 1
ATOM 663 N N . GLU A 1 88 ? -1.576 -5.962 -13.307 1.00 89.19 88 GLU A N 1
ATOM 664 C CA . GLU A 1 88 ? -2.925 -5.403 -13.463 1.00 89.19 88 GLU A CA 1
ATOM 665 C C . GLU A 1 88 ? -3.863 -5.894 -12.346 1.00 89.19 88 GLU A C 1
ATOM 667 O O . GLU A 1 88 ? -4.490 -5.090 -11.652 1.00 89.19 88 GLU A O 1
ATOM 672 N N . VAL A 1 89 ? -3.905 -7.211 -12.107 1.00 92.62 89 VAL A N 1
ATOM 673 C CA . VAL A 1 89 ? -4.709 -7.806 -11.025 1.00 92.62 89 VAL A CA 1
ATOM 674 C C . VAL A 1 89 ? -4.272 -7.280 -9.657 1.00 92.62 89 VAL A C 1
ATOM 676 O O . VAL A 1 89 ? -5.119 -6.922 -8.836 1.00 92.62 89 VAL A O 1
ATOM 679 N N . HIS A 1 90 ? -2.963 -7.217 -9.407 1.00 94.06 90 HIS A N 1
ATOM 680 C CA . HIS A 1 90 ? -2.405 -6.711 -8.158 1.00 94.06 90 HIS A CA 1
ATOM 681 C C . HIS A 1 90 ? -2.803 -5.252 -7.911 1.00 94.06 90 HIS A C 1
ATOM 683 O O . HIS A 1 90 ? -3.238 -4.916 -6.809 1.00 94.06 90 HIS A O 1
ATOM 689 N N . VAL A 1 91 ? -2.694 -4.391 -8.925 1.00 91.00 91 VAL A N 1
ATOM 690 C CA . VAL A 1 91 ? -3.021 -2.966 -8.819 1.00 91.00 91 VAL A CA 1
ATOM 691 C C . VAL A 1 91 ? -4.509 -2.774 -8.546 1.00 91.00 91 VAL A C 1
ATOM 693 O O . VAL A 1 91 ? -4.853 -2.108 -7.571 1.00 91.00 91 VAL A O 1
ATOM 696 N N . TRP A 1 92 ? -5.401 -3.411 -9.311 1.00 93.31 92 TRP A N 1
ATOM 697 C CA . TRP A 1 92 ? -6.845 -3.309 -9.068 1.00 93.31 92 TRP A CA 1
ATOM 698 C C . TRP A 1 92 ? -7.243 -3.813 -7.679 1.00 93.31 92 TRP A C 1
ATOM 700 O O . TRP A 1 92 ? -8.015 -3.154 -6.975 1.00 93.31 92 TRP A O 1
ATOM 710 N N . ALA A 1 93 ? -6.684 -4.947 -7.250 1.00 95.81 93 ALA A N 1
ATOM 711 C CA . ALA A 1 93 ? -6.910 -5.472 -5.909 1.00 95.81 93 ALA A CA 1
ATOM 712 C C . ALA A 1 93 ? -6.377 -4.520 -4.826 1.00 95.81 93 ALA A C 1
ATOM 714 O O . ALA A 1 93 ? -7.034 -4.326 -3.805 1.00 95.81 93 ALA A O 1
ATOM 715 N N . SER A 1 94 ? -5.229 -3.880 -5.051 1.00 94.12 94 SER A N 1
ATOM 716 C CA . SER A 1 94 ? -4.639 -2.925 -4.106 1.00 94.12 94 SER A CA 1
ATOM 717 C C . SER A 1 94 ? -5.462 -1.641 -4.002 1.00 94.12 94 SER A C 1
ATOM 719 O O . SER A 1 94 ? -5.723 -1.181 -2.894 1.00 94.12 94 SER A O 1
ATOM 721 N N . ILE A 1 95 ? -5.961 -1.109 -5.125 1.00 92.88 95 ILE A N 1
ATOM 722 C CA . ILE A 1 95 ? -6.867 0.051 -5.157 1.00 92.88 95 ILE A CA 1
ATOM 723 C C . ILE A 1 95 ? -8.151 -0.258 -4.385 1.00 92.88 95 ILE A C 1
ATOM 725 O O . ILE A 1 95 ? -8.553 0.513 -3.513 1.00 92.88 95 ILE A O 1
ATOM 729 N N . ALA A 1 96 ? -8.779 -1.404 -4.658 1.00 95.19 96 ALA A N 1
ATOM 730 C CA . ALA A 1 96 ? -9.981 -1.819 -3.946 1.00 95.19 96 ALA A CA 1
ATOM 731 C C . ALA A 1 96 ? -9.707 -2.049 -2.448 1.00 95.19 96 ALA A C 1
ATOM 733 O O . ALA A 1 96 ? -10.505 -1.638 -1.604 1.00 95.19 96 ALA A O 1
ATOM 734 N N . MET A 1 97 ? -8.560 -2.637 -2.092 1.00 95.88 97 MET A N 1
ATOM 735 C CA . MET A 1 97 ? -8.151 -2.816 -0.699 1.00 95.88 97 MET A CA 1
ATOM 736 C C . MET A 1 97 ? -7.962 -1.469 0.003 1.00 95.88 97 MET A C 1
ATOM 738 O O . MET A 1 97 ? -8.494 -1.281 1.094 1.00 95.88 97 MET A O 1
ATOM 742 N N . TRP A 1 98 ? -7.250 -0.520 -0.607 1.00 94.38 98 TRP A N 1
ATOM 743 C CA . TRP A 1 98 ? -7.061 0.817 -0.049 1.00 94.38 98 TRP A CA 1
ATOM 744 C C . TRP A 1 98 ? -8.372 1.578 0.060 1.00 94.38 98 TRP A C 1
ATOM 746 O O . TRP A 1 98 ? -8.612 2.195 1.089 1.00 94.38 98 TRP A O 1
ATOM 756 N N . PHE A 1 99 ? -9.269 1.481 -0.919 1.00 92.75 99 PHE A N 1
ATOM 757 C CA . PHE A 1 99 ? -10.597 2.080 -0.809 1.00 92.75 99 PHE A CA 1
ATOM 758 C C . PHE A 1 99 ? -11.367 1.539 0.408 1.00 92.75 99 PHE A C 1
ATOM 760 O O . PHE A 1 99 ? -11.903 2.307 1.211 1.00 92.75 99 PHE A O 1
ATOM 767 N N . LEU A 1 100 ? -11.366 0.218 0.609 1.00 94.50 100 LEU A N 1
ATOM 768 C CA . LEU A 1 100 ? -11.959 -0.388 1.802 1.00 94.50 100 LEU A CA 1
ATOM 769 C C . LEU A 1 100 ? -11.216 0.033 3.082 1.00 94.50 100 LEU A C 1
ATOM 771 O O . LEU A 1 100 ? -11.855 0.269 4.105 1.00 94.50 100 LEU A O 1
ATOM 775 N N . GLY A 1 101 ? -9.895 0.200 3.026 1.00 92.00 101 GLY A N 1
ATOM 776 C CA . GLY A 1 101 ? -9.083 0.756 4.108 1.00 92.00 101 GLY A CA 1
ATOM 777 C C . GLY A 1 101 ? -9.468 2.191 4.467 1.00 92.00 101 GLY A C 1
ATOM 778 O O . GLY A 1 101 ? -9.573 2.515 5.650 1.00 92.00 101 GLY A O 1
ATOM 779 N N . ALA A 1 102 ? -9.775 3.031 3.476 1.00 89.88 102 ALA A N 1
ATOM 780 C CA . ALA A 1 102 ? -10.235 4.404 3.680 1.00 89.88 102 ALA A CA 1
ATOM 781 C C . ALA A 1 102 ? -11.560 4.395 4.426 1.00 89.88 102 ALA A C 1
ATOM 783 O O . ALA A 1 102 ? -11.726 5.096 5.421 1.00 89.88 102 ALA A O 1
ATOM 784 N N . VAL A 1 103 ? -12.478 3.528 3.997 1.00 89.81 103 VAL A N 1
ATOM 785 C CA . VAL A 1 103 ? -13.740 3.277 4.693 1.00 89.81 103 VAL A CA 1
ATOM 786 C C . VAL A 1 103 ? -13.488 2.836 6.140 1.00 89.81 103 VAL A C 1
ATOM 788 O O . VAL A 1 103 ? -14.146 3.338 7.052 1.00 89.81 103 VAL A O 1
ATOM 791 N N . GLN A 1 104 ? -12.515 1.951 6.384 1.00 90.00 104 GLN A N 1
ATOM 792 C CA . GLN A 1 104 ? -12.188 1.495 7.737 1.00 90.00 104 GLN A CA 1
ATOM 793 C C . GLN A 1 104 ? -11.655 2.614 8.641 1.00 90.00 104 GLN A C 1
ATOM 795 O O . GLN A 1 104 ? -12.049 2.678 9.810 1.00 90.00 104 GLN A O 1
ATOM 800 N N . VAL A 1 105 ? -10.785 3.479 8.113 1.00 86.12 105 VAL A N 1
ATOM 801 C CA . VAL A 1 105 ? -10.072 4.522 8.869 1.00 86.12 105 VAL A CA 1
ATOM 802 C C . VAL A 1 105 ? -10.898 5.805 9.003 1.00 86.12 105 VAL A C 1
ATOM 804 O O . VAL A 1 105 ? -11.062 6.316 10.110 1.00 86.12 105 VAL A O 1
ATOM 807 N N . LEU A 1 106 ? -11.436 6.322 7.896 1.00 85.12 106 LEU A N 1
ATOM 808 C CA . LEU A 1 106 ? -12.076 7.639 7.827 1.00 85.12 106 LEU A CA 1
ATOM 809 C C . LEU A 1 106 ? -13.533 7.618 8.300 1.00 85.12 106 LEU A C 1
ATOM 811 O O . LEU A 1 106 ? -14.022 8.619 8.827 1.00 85.12 106 LEU A O 1
ATOM 815 N N . TRP A 1 107 ? -14.241 6.489 8.179 1.00 85.56 107 TRP A N 1
ATOM 816 C CA . TRP A 1 107 ? -15.654 6.411 8.562 1.00 85.56 107 TRP A CA 1
ATOM 817 C C . TRP A 1 107 ? -15.842 6.137 10.061 1.00 85.56 107 TRP A C 1
ATOM 819 O O . TRP A 1 107 ? -16.461 5.158 10.485 1.00 85.56 107 TRP A O 1
ATOM 829 N N . ALA A 1 108 ? -15.320 7.036 10.901 1.00 75.19 108 ALA A N 1
ATOM 830 C CA . ALA A 1 108 ? -15.371 6.895 12.354 1.00 75.19 108 ALA A CA 1
ATOM 831 C C . ALA A 1 108 ? -16.807 6.766 12.901 1.00 75.19 108 ALA A C 1
ATOM 833 O O . ALA A 1 108 ? -17.045 5.947 13.788 1.00 75.19 108 ALA A O 1
ATOM 834 N N . GLY A 1 109 ? -17.770 7.497 12.325 1.00 71.88 109 GLY A N 1
ATOM 835 C CA . GLY A 1 109 ? -19.182 7.442 12.722 1.00 71.88 109 GLY A CA 1
ATOM 836 C C . GLY A 1 109 ? -19.851 6.079 12.490 1.00 71.88 109 GLY A C 1
ATOM 837 O O . GLY A 1 109 ? -20.660 5.643 13.309 1.00 71.88 109 GLY A O 1
ATOM 838 N N . ALA A 1 110 ? -19.462 5.338 11.444 1.00 74.38 110 ALA A N 1
ATOM 839 C CA . ALA A 1 110 ? -19.992 3.993 11.192 1.00 74.38 110 ALA A CA 1
ATOM 840 C C . ALA A 1 110 ? -19.590 2.974 12.263 1.00 74.38 110 ALA A C 1
ATOM 842 O O . ALA A 1 110 ? -20.298 1.987 12.460 1.00 74.38 110 ALA A O 1
ATOM 843 N N . ARG A 1 111 ? -18.481 3.212 12.979 1.00 72.88 111 ARG A N 1
ATOM 844 C CA . ARG A 1 111 ? -18.038 2.350 14.087 1.00 72.88 111 ARG A CA 1
ATOM 845 C C . ARG A 1 111 ? -18.953 2.459 15.307 1.00 72.88 111 ARG A C 1
ATOM 847 O O . ARG A 1 111 ? -19.048 1.506 16.074 1.00 72.88 111 ARG A O 1
ATOM 854 N N . GLN A 1 112 ? -19.604 3.608 15.486 1.00 77.62 112 GLN A N 1
ATOM 855 C CA . GLN A 1 112 ? -20.409 3.919 16.670 1.00 77.62 112 GLN A CA 1
ATOM 856 C C . GLN A 1 112 ? -21.895 3.583 16.473 1.00 77.62 112 GLN A C 1
ATOM 858 O O . GLN A 1 112 ? -22.569 3.196 17.424 1.00 77.62 112 GLN A O 1
ATOM 863 N N . GLY A 1 113 ? -22.412 3.676 15.243 1.00 80.62 113 GLY A N 1
ATOM 864 C CA . GLY A 1 113 ? -23.816 3.380 14.949 1.00 80.62 113 GLY A CA 1
ATOM 865 C C . GLY A 1 113 ? -24.120 1.879 14.913 1.00 80.62 113 GLY A C 1
ATOM 866 O O . GLY A 1 113 ? -23.579 1.160 14.073 1.00 80.62 113 GLY A O 1
ATOM 867 N N . GLN A 1 114 ? -25.051 1.400 15.750 1.00 79.00 114 GLN A N 1
ATOM 868 C CA . GLN A 1 114 ? -25.459 -0.018 15.787 1.00 79.00 114 GLN A CA 1
ATOM 869 C C . GLN A 1 114 ? -25.887 -0.560 14.410 1.00 79.00 114 GLN A C 1
ATOM 871 O O . GLN A 1 114 ? -25.499 -1.669 14.040 1.00 79.00 114 GLN A O 1
ATOM 876 N N . HIS A 1 115 ? -26.622 0.238 13.628 1.00 85.50 115 HIS A N 1
ATOM 877 C CA . HIS A 1 115 ? -27.149 -0.163 12.317 1.00 85.50 115 HIS A CA 1
ATOM 878 C C . HIS A 1 115 ? -26.111 -0.170 11.188 1.00 85.50 115 HIS A C 1
ATOM 880 O O . HIS A 1 115 ? -26.301 -0.876 10.205 1.00 85.50 115 HIS A O 1
ATOM 886 N N . ILE A 1 116 ? -25.011 0.578 11.314 1.00 89.19 116 ILE A N 1
ATOM 887 C CA . ILE A 1 116 ? -23.991 0.717 10.254 1.00 89.19 116 ILE A CA 1
ATOM 888 C C . ILE A 1 116 ? -22.726 -0.086 10.599 1.00 89.19 116 ILE A C 1
ATOM 890 O O . ILE A 1 116 ? -21.976 -0.503 9.716 1.00 89.19 116 ILE A O 1
ATOM 894 N N . ALA A 1 117 ? -22.531 -0.428 11.875 1.00 86.94 117 ALA A N 1
ATOM 895 C CA . ALA A 1 117 ? -21.374 -1.184 12.339 1.00 86.94 117 ALA A CA 1
ATOM 896 C C . ALA A 1 117 ? -21.226 -2.561 11.668 1.00 86.94 117 ALA A C 1
ATOM 898 O O . ALA A 1 117 ? -20.114 -3.079 11.573 1.00 86.94 117 ALA A O 1
ATOM 899 N N . TRP A 1 118 ? -22.312 -3.188 11.197 1.00 89.88 118 TRP A N 1
ATOM 900 C CA . TRP A 1 118 ? -22.201 -4.444 10.447 1.00 89.88 118 TRP A CA 1
ATOM 901 C C . TRP A 1 118 ? -21.564 -4.235 9.067 1.00 89.88 118 TRP A C 1
ATOM 903 O O . TRP A 1 118 ? -20.727 -5.049 8.679 1.00 89.88 118 TRP A O 1
ATOM 913 N N . VAL A 1 119 ? -21.889 -3.137 8.370 1.00 91.19 119 VAL A N 1
ATOM 914 C CA . VAL A 1 119 ? -21.284 -2.764 7.080 1.00 91.19 119 VAL A CA 1
ATOM 915 C C . VAL A 1 119 ? -19.797 -2.502 7.276 1.00 91.19 119 VAL A C 1
ATOM 917 O O . VAL A 1 119 ? -18.967 -3.055 6.556 1.00 91.19 119 VAL A O 1
ATOM 920 N N . HIS A 1 120 ? -19.444 -1.734 8.310 1.00 90.25 120 HIS A N 1
ATOM 921 C CA . HIS A 1 120 ? -18.047 -1.473 8.668 1.00 90.25 120 HIS A CA 1
ATOM 922 C C . HIS A 1 120 ? -17.280 -2.779 8.942 1.00 90.25 120 HIS A C 1
ATOM 924 O O . HIS A 1 120 ? -16.206 -3.001 8.393 1.00 90.25 120 HIS A O 1
ATOM 930 N N . ARG A 1 121 ? -17.872 -3.733 9.672 1.00 90.38 121 ARG A N 1
ATOM 931 C CA . ARG A 1 121 ? -17.252 -5.055 9.881 1.00 90.38 121 ARG A CA 1
ATOM 932 C C . ARG A 1 121 ? -17.096 -5.865 8.591 1.00 90.38 121 ARG A C 1
ATOM 934 O O . ARG A 1 121 ? -16.060 -6.499 8.402 1.00 90.38 121 ARG A O 1
ATOM 941 N N . ARG A 1 122 ? -18.109 -5.878 7.718 1.00 93.94 122 ARG A N 1
ATOM 942 C CA . ARG A 1 122 ? -18.073 -6.631 6.451 1.00 93.94 122 ARG A CA 1
ATOM 943 C C . ARG A 1 122 ? -17.043 -6.064 5.484 1.00 93.94 122 ARG A C 1
ATOM 945 O O . ARG A 1 122 ? -16.297 -6.832 4.893 1.00 93.94 122 ARG A O 1
ATOM 952 N N . THR A 1 123 ? -16.960 -4.743 5.376 1.00 94.62 123 THR A N 1
ATOM 953 C CA . THR A 1 123 ? -15.942 -4.070 4.557 1.00 94.62 123 THR A CA 1
ATOM 954 C C . THR A 1 123 ? -14.529 -4.345 5.077 1.00 94.62 123 THR A C 1
ATOM 956 O O . THR A 1 123 ? -13.652 -4.653 4.278 1.00 94.62 123 THR A O 1
ATOM 959 N N . GLY A 1 124 ? -14.313 -4.371 6.398 1.00 93.81 124 GLY A N 1
ATOM 960 C CA . GLY A 1 124 ? -13.029 -4.775 6.986 1.00 93.81 124 GLY A CA 1
ATOM 961 C C . GLY A 1 124 ? -12.661 -6.238 6.700 1.00 93.81 124 GLY A C 1
ATOM 962 O O . GLY A 1 124 ? -11.515 -6.537 6.376 1.00 93.81 124 GLY A O 1
ATOM 963 N N . GLN A 1 125 ? -13.632 -7.157 6.751 1.00 95.31 125 GLN A N 1
ATOM 964 C CA . GLN A 1 125 ? -13.423 -8.558 6.357 1.00 95.31 125 GLN A CA 1
ATOM 965 C C . GLN A 1 125 ? -13.108 -8.699 4.865 1.00 95.31 125 GLN A C 1
ATOM 967 O O . GLN A 1 125 ? -12.203 -9.449 4.511 1.00 95.31 125 GLN A O 1
ATOM 972 N N . ALA A 1 126 ? -13.828 -7.974 4.006 1.00 96.81 126 ALA A N 1
ATOM 973 C CA . ALA A 1 126 ? -13.583 -7.962 2.568 1.00 96.81 126 ALA A CA 1
ATOM 974 C C . ALA A 1 126 ? -12.183 -7.423 2.248 1.00 96.81 126 ALA A C 1
ATOM 976 O O . ALA A 1 126 ? -11.471 -8.028 1.455 1.00 96.81 126 ALA A O 1
ATOM 977 N N . MET A 1 127 ? -11.756 -6.353 2.925 1.00 97.00 127 MET A N 1
ATOM 978 C CA . MET A 1 127 ? -10.412 -5.791 2.792 1.00 97.00 127 MET A CA 1
ATOM 979 C C . MET A 1 127 ? -9.331 -6.818 3.144 1.00 97.00 127 MET A C 1
ATOM 981 O O . MET A 1 127 ? -8.400 -7.022 2.371 1.00 97.00 127 MET A O 1
ATOM 985 N N . LEU A 1 128 ? -9.467 -7.493 4.291 1.00 96.75 128 LEU A N 1
ATOM 986 C CA . LEU A 1 128 ? -8.527 -8.532 4.720 1.00 96.75 128 LEU A CA 1
ATOM 987 C C . LEU A 1 128 ? -8.521 -9.726 3.761 1.00 96.75 128 LEU A C 1
ATOM 989 O O . LEU A 1 128 ? -7.454 -10.231 3.423 1.00 96.75 128 LEU A O 1
ATOM 993 N N . GLY A 1 129 ? -9.699 -10.165 3.310 1.00 97.56 129 GLY A N 1
ATOM 994 C CA . GLY A 1 129 ? -9.828 -11.242 2.332 1.00 97.56 129 GLY A CA 1
ATOM 995 C C . GLY A 1 129 ? -9.128 -10.897 1.021 1.00 97.56 129 GLY A C 1
ATOM 996 O O . GLY A 1 129 ? -8.341 -11.695 0.525 1.00 97.56 129 GLY A O 1
ATOM 997 N N . LEU A 1 130 ? -9.344 -9.685 0.510 1.00 97.19 130 LEU A N 1
ATOM 998 C CA . LEU A 1 130 ? -8.697 -9.187 -0.699 1.00 97.19 130 LEU A CA 1
ATOM 999 C C . LEU A 1 130 ? -7.173 -9.112 -0.542 1.00 97.19 130 LEU A C 1
ATOM 1001 O O . LEU A 1 130 ? -6.442 -9.532 -1.441 1.00 97.19 130 LEU A O 1
ATOM 1005 N N . PHE A 1 131 ? -6.698 -8.643 0.617 1.00 97.56 131 PHE A N 1
ATOM 1006 C CA . PHE A 1 131 ? -5.272 -8.600 0.914 1.00 97.56 131 PHE A CA 1
ATOM 1007 C C . PHE A 1 131 ? -4.650 -10.000 0.902 1.00 97.56 131 PHE A C 1
ATOM 1009 O O . PHE A 1 131 ? -3.739 -10.258 0.123 1.00 97.56 131 PHE A O 1
ATOM 1016 N N . PHE A 1 132 ? -5.147 -10.923 1.727 1.00 97.88 132 PHE A N 1
ATOM 1017 C CA . PHE A 1 132 ? -4.519 -12.239 1.886 1.00 97.88 132 PHE A CA 1
ATOM 1018 C C . PHE A 1 132 ? -4.721 -13.168 0.685 1.00 97.88 132 PHE A C 1
ATOM 1020 O O . PHE A 1 132 ? -3.863 -14.010 0.435 1.00 97.88 132 PHE A O 1
ATOM 1027 N N . ALA A 1 133 ? -5.825 -13.034 -0.055 1.00 98.12 133 ALA A N 1
ATOM 1028 C CA . ALA A 1 133 ? -6.109 -13.894 -1.203 1.00 98.12 133 ALA A CA 1
ATOM 1029 C C . ALA A 1 133 ? -5.458 -13.406 -2.502 1.00 98.12 133 ALA A C 1
ATOM 1031 O O . ALA A 1 133 ? -5.144 -14.230 -3.357 1.00 98.12 133 ALA A O 1
ATOM 1032 N N . ILE A 1 134 ? -5.279 -12.090 -2.669 1.00 97.75 134 ILE A N 1
ATOM 1033 C CA . ILE A 1 134 ? -4.800 -11.512 -3.931 1.00 97.75 134 ILE A CA 1
ATOM 1034 C C . ILE A 1 134 ? -3.560 -10.655 -3.709 1.00 97.75 134 ILE A C 1
ATOM 1036 O O . ILE A 1 134 ? -2.501 -11.001 -4.226 1.00 97.75 134 ILE A O 1
ATOM 1040 N N . VAL A 1 135 ? -3.658 -9.560 -2.948 1.00 97.31 135 VAL A N 1
ATOM 1041 C CA . VAL A 1 135 ? -2.582 -8.550 -2.861 1.00 97.31 135 VAL A CA 1
ATOM 1042 C C . VAL A 1 135 ? -1.284 -9.158 -2.337 1.00 97.31 135 VAL A C 1
ATOM 1044 O O . VAL A 1 135 ? -0.256 -9.028 -2.983 1.00 97.31 135 VAL A O 1
ATOM 1047 N N . PHE A 1 136 ? -1.327 -9.879 -1.220 1.00 97.25 136 PHE A N 1
ATOM 1048 C CA . PHE A 1 136 ? -0.155 -10.492 -0.604 1.00 97.25 136 PHE A CA 1
ATOM 1049 C C . PHE A 1 136 ? 0.544 -11.520 -1.512 1.00 97.25 136 PHE A C 1
ATOM 1051 O O . PHE A 1 136 ? 1.725 -11.325 -1.799 1.00 97.25 136 PHE A O 1
ATOM 1058 N N . PRO A 1 137 ? -0.122 -12.577 -2.026 1.00 97.50 137 PRO A N 1
ATOM 1059 C CA . PRO A 1 137 ? 0.553 -13.546 -2.892 1.00 97.50 137 PRO A CA 1
ATOM 1060 C C . PRO A 1 137 ? 1.067 -12.914 -4.189 1.00 97.50 137 PRO A C 1
ATOM 1062 O O . PRO A 1 137 ? 2.161 -13.255 -4.639 1.00 97.50 137 PRO A O 1
ATOM 1065 N N . THR A 1 138 ? 0.326 -11.963 -4.768 1.00 95.56 138 THR A N 1
ATOM 1066 C CA . THR A 1 138 ? 0.803 -11.242 -5.955 1.00 95.56 138 THR A CA 1
ATOM 1067 C C . THR A 1 138 ? 1.983 -10.326 -5.630 1.00 95.56 138 THR A C 1
ATOM 1069 O O . THR A 1 138 ? 2.922 -10.311 -6.414 1.00 95.56 138 THR A O 1
ATOM 1072 N N . SER A 1 139 ? 2.035 -9.661 -4.467 1.00 94.00 139 SER A N 1
ATOM 1073 C CA . SER A 1 139 ? 3.226 -8.920 -4.017 1.00 94.00 139 SER A CA 1
ATOM 1074 C C . SER A 1 139 ? 4.453 -9.822 -3.947 1.00 94.00 139 SER A C 1
ATOM 1076 O O . SER A 1 139 ? 5.471 -9.487 -4.538 1.00 94.00 139 SER A O 1
ATOM 1078 N N . LEU A 1 140 ? 4.353 -10.982 -3.286 1.00 93.94 140 LEU A N 1
ATOM 1079 C CA . LEU A 1 140 ? 5.479 -11.915 -3.170 1.00 93.94 140 LEU A CA 1
ATOM 1080 C C . LEU A 1 140 ? 5.953 -12.397 -4.547 1.00 93.94 140 LEU A C 1
ATOM 1082 O O . LEU A 1 140 ? 7.151 -12.413 -4.822 1.00 93.94 140 LEU A O 1
ATOM 1086 N N . TYR A 1 141 ? 5.012 -12.761 -5.422 1.00 92.31 141 TYR A N 1
ATOM 1087 C CA . TYR A 1 141 ? 5.322 -13.174 -6.788 1.00 92.31 141 TYR A CA 1
ATOM 1088 C C . TYR A 1 141 ? 6.020 -12.058 -7.572 1.00 92.31 141 TYR A C 1
ATOM 1090 O O . TYR A 1 141 ? 7.054 -12.298 -8.191 1.00 92.31 141 TYR A O 1
ATOM 1098 N N . LEU A 1 142 ? 5.485 -10.835 -7.528 1.00 88.94 142 LEU A N 1
ATOM 1099 C CA . LEU A 1 142 ? 6.049 -9.691 -8.238 1.00 88.94 142 LEU A CA 1
ATOM 1100 C C . LEU A 1 142 ? 7.445 -9.347 -7.720 1.00 88.94 142 LEU A C 1
ATOM 1102 O O . LEU A 1 142 ? 8.318 -9.077 -8.535 1.00 88.94 142 LEU A O 1
ATOM 1106 N N . THR A 1 143 ? 7.677 -9.432 -6.407 1.00 88.19 143 THR A N 1
ATOM 1107 C CA . THR A 1 143 ? 9.000 -9.251 -5.797 1.00 88.19 143 THR A CA 1
ATOM 1108 C C . THR A 1 143 ? 10.005 -10.298 -6.279 1.00 88.19 143 THR A C 1
ATOM 1110 O O . THR A 1 143 ? 11.129 -9.944 -6.624 1.00 88.19 143 THR A O 1
ATOM 1113 N N . LEU A 1 144 ? 9.615 -11.577 -6.351 1.00 86.06 144 LEU A N 1
ATOM 1114 C CA . LEU A 1 144 ? 10.487 -12.655 -6.845 1.00 86.06 144 LEU A CA 1
ATOM 1115 C C . LEU A 1 144 ? 10.809 -12.522 -8.332 1.00 86.06 144 LEU A C 1
ATOM 1117 O O . LEU A 1 144 ? 11.923 -12.810 -8.761 1.00 86.06 144 LEU A O 1
ATOM 1121 N N . MET A 1 145 ? 9.817 -12.120 -9.121 1.00 83.94 145 MET A N 1
ATOM 1122 C CA . MET A 1 145 ? 9.927 -12.042 -10.576 1.00 83.94 145 MET A CA 1
ATOM 1123 C C . MET A 1 145 ? 10.500 -10.705 -11.051 1.00 83.94 145 MET A C 1
ATOM 1125 O O . MET A 1 145 ? 10.642 -10.485 -12.256 1.00 83.94 145 MET A O 1
ATOM 1129 N N . GLN A 1 146 ? 10.826 -9.808 -10.121 1.00 74.31 146 GLN A N 1
ATOM 1130 C CA . GLN A 1 146 ? 11.355 -8.504 -10.447 1.00 74.31 146 GLN A CA 1
ATOM 1131 C C . GLN A 1 146 ? 12.790 -8.610 -10.957 1.00 74.31 146 GLN A C 1
ATOM 1133 O O . GLN A 1 146 ? 13.685 -9.084 -10.261 1.00 74.31 146 GLN A O 1
ATOM 1138 N N . ARG A 1 147 ? 13.019 -8.137 -12.182 1.00 65.38 147 ARG A N 1
ATOM 1139 C CA . ARG A 1 147 ? 14.349 -8.094 -12.794 1.00 65.38 147 ARG A CA 1
ATOM 1140 C C . ARG A 1 147 ? 15.021 -6.760 -12.469 1.00 65.38 147 ARG A C 1
ATOM 1142 O O . ARG A 1 147 ? 14.796 -5.774 -13.165 1.00 65.38 147 ARG A O 1
ATOM 1149 N N . VAL A 1 148 ? 15.803 -6.713 -11.390 1.00 64.56 148 VAL A N 1
ATOM 1150 C CA . VAL A 1 148 ? 16.688 -5.578 -11.074 1.00 64.56 148 VAL A CA 1
ATOM 1151 C C . VAL A 1 148 ? 18.123 -6.094 -11.077 1.00 64.56 148 VAL A C 1
ATOM 1153 O O . VAL A 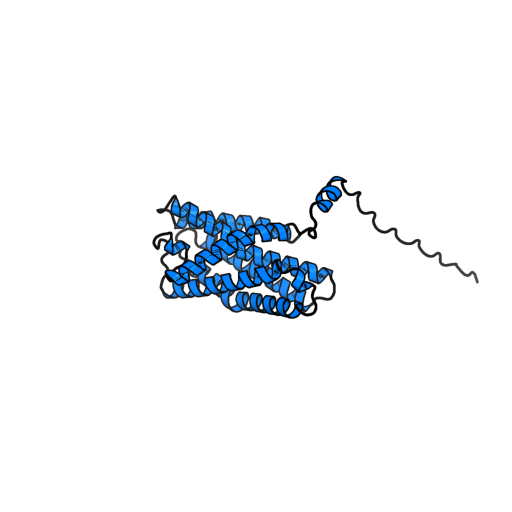1 148 ? 18.544 -6.745 -10.128 1.00 64.56 148 VAL A O 1
ATOM 1156 N N . ASP A 1 149 ? 18.883 -5.803 -12.131 1.00 65.44 149 ASP A N 1
ATOM 1157 C CA . ASP A 1 149 ? 20.117 -6.539 -12.447 1.00 65.44 149 ASP A CA 1
ATOM 1158 C C . ASP A 1 149 ? 21.158 -6.564 -11.312 1.00 65.44 149 ASP A C 1
ATOM 1160 O O . ASP A 1 149 ? 21.724 -7.615 -11.022 1.00 65.44 149 ASP A O 1
ATOM 1164 N N . TYR A 1 150 ? 21.379 -5.441 -10.617 1.00 64.31 150 TYR A N 1
ATOM 1165 C CA . TYR A 1 150 ? 22.466 -5.328 -9.627 1.00 64.31 150 TYR A CA 1
ATOM 1166 C C . TYR A 1 150 ? 22.014 -5.138 -8.172 1.00 64.31 150 TYR A C 1
ATOM 1168 O O . TYR A 1 150 ? 22.799 -5.363 -7.254 1.00 64.31 150 TYR A O 1
ATOM 1176 N N . LEU A 1 151 ? 20.759 -4.740 -7.935 1.00 72.00 151 LEU A N 1
ATOM 1177 C C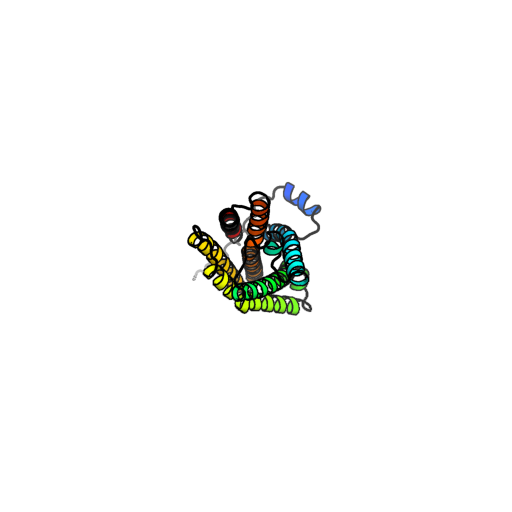A . LEU A 1 151 ? 20.230 -4.452 -6.590 1.00 72.00 151 LEU A CA 1
ATOM 1178 C C . LEU A 1 151 ? 18.988 -5.282 -6.230 1.00 72.00 151 LEU A C 1
ATOM 1180 O O . LEU A 1 151 ? 18.385 -5.043 -5.183 1.00 72.00 151 LEU A O 1
ATOM 1184 N N . SER A 1 152 ? 18.645 -6.296 -7.040 1.00 74.88 152 SER A N 1
ATOM 1185 C CA . SER A 1 152 ? 17.501 -7.194 -6.802 1.00 74.88 152 SER A CA 1
ATOM 1186 C C . SER A 1 152 ? 17.412 -7.740 -5.379 1.00 74.88 152 SER A C 1
ATOM 1188 O O . SER A 1 152 ? 16.317 -7.697 -4.828 1.00 74.88 152 SER A O 1
ATOM 1190 N N . PRO A 1 153 ? 18.498 -8.228 -4.741 1.00 82.06 153 PRO A N 1
ATOM 1191 C CA . PRO A 1 153 ? 18.382 -8.807 -3.403 1.00 82.06 153 PRO A CA 1
ATOM 1192 C C . PRO A 1 153 ? 17.976 -7.785 -2.335 1.00 82.06 153 PRO A C 1
ATOM 1194 O O . PRO A 1 153 ? 17.102 -8.066 -1.521 1.00 82.06 153 PRO A O 1
ATOM 1197 N N . ALA A 1 154 ? 18.570 -6.589 -2.356 1.00 81.25 154 ALA A N 1
ATOM 1198 C CA . ALA A 1 154 ? 18.268 -5.538 -1.383 1.00 81.25 154 ALA A CA 1
ATOM 1199 C C . ALA A 1 154 ? 16.859 -4.968 -1.595 1.00 81.25 154 ALA A C 1
ATOM 1201 O O . ALA A 1 154 ? 16.087 -4.816 -0.653 1.00 81.25 154 ALA A O 1
ATOM 1202 N N . VAL A 1 155 ? 16.509 -4.712 -2.855 1.00 81.00 155 VAL A N 1
ATOM 1203 C CA . VAL A 1 155 ? 15.171 -4.282 -3.264 1.00 81.00 155 VAL A CA 1
ATOM 1204 C C . VAL A 1 155 ? 14.117 -5.316 -2.877 1.00 81.00 155 VAL A C 1
ATOM 1206 O O . VAL A 1 155 ? 13.108 -4.978 -2.260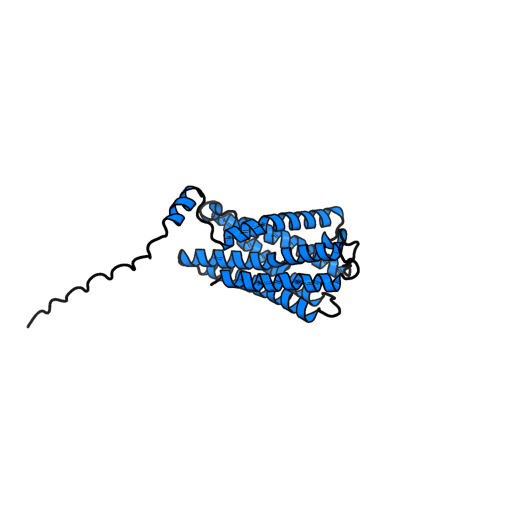 1.00 81.00 155 VAL A O 1
ATOM 1209 N N . GLY A 1 156 ? 14.384 -6.582 -3.187 1.00 84.75 156 GLY A N 1
ATOM 1210 C CA . GLY A 1 156 ? 13.519 -7.698 -2.848 1.00 84.75 156 GLY A CA 1
ATOM 1211 C C . GLY A 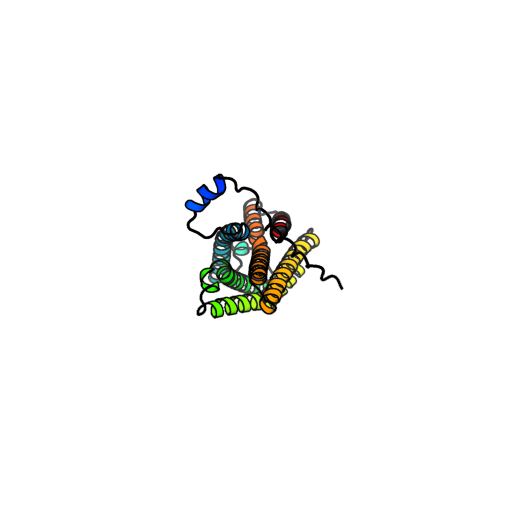1 156 ? 13.313 -7.820 -1.345 1.00 84.75 156 GLY A C 1
ATOM 1212 O O . GLY A 1 156 ? 12.175 -7.962 -0.914 1.00 84.75 156 GLY A O 1
ATOM 1213 N N . ALA A 1 157 ? 14.375 -7.686 -0.545 1.00 87.56 157 ALA A N 1
ATOM 1214 C CA . ALA A 1 157 ? 14.287 -7.710 0.914 1.00 87.56 157 ALA A CA 1
ATOM 1215 C C . ALA A 1 157 ? 13.336 -6.630 1.454 1.00 87.56 157 ALA A C 1
ATOM 1217 O O . ALA A 1 157 ? 12.422 -6.956 2.202 1.00 87.56 157 ALA A O 1
ATOM 1218 N N . VAL A 1 158 ? 13.464 -5.375 1.004 1.00 86.94 158 VAL A N 1
ATOM 1219 C CA . VAL A 1 158 ? 12.573 -4.286 1.450 1.00 86.94 158 VAL A CA 1
ATOM 1220 C C . VAL A 1 158 ? 11.117 -4.546 1.051 1.00 86.94 158 VAL A C 1
ATOM 1222 O O . VAL A 1 158 ? 10.202 -4.303 1.840 1.00 86.94 158 VAL A O 1
ATOM 1225 N N . LEU A 1 159 ? 10.872 -5.055 -0.159 1.00 88.44 159 LEU A N 1
ATOM 1226 C CA . LEU A 1 159 ? 9.516 -5.381 -0.614 1.00 88.44 159 LEU A CA 1
ATOM 1227 C C . LEU A 1 159 ? 8.921 -6.578 0.142 1.00 88.44 159 LEU A C 1
ATOM 1229 O O . LEU A 1 159 ? 7.737 -6.554 0.486 1.00 88.44 159 LEU A O 1
ATOM 1233 N N . PHE A 1 160 ? 9.731 -7.595 0.447 1.00 91.75 160 PHE A N 1
ATOM 1234 C CA . PHE A 1 160 ? 9.319 -8.712 1.292 1.00 91.75 160 PHE A CA 1
ATOM 1235 C C . PHE A 1 160 ? 8.979 -8.244 2.697 1.00 91.75 160 PHE A C 1
ATOM 1237 O O . PHE A 1 160 ? 7.883 -8.542 3.170 1.00 91.75 160 PHE A O 1
ATOM 1244 N N . ASP A 1 161 ? 9.858 -7.471 3.332 1.00 90.62 161 ASP A N 1
ATOM 1245 C CA . ASP A 1 161 ? 9.609 -6.887 4.649 1.00 90.62 161 ASP A CA 1
ATOM 1246 C C . ASP A 1 161 ? 8.312 -6.079 4.630 1.00 90.62 161 ASP A C 1
ATOM 1248 O O . ASP A 1 161 ? 7.457 -6.244 5.499 1.00 90.62 161 ASP A O 1
ATOM 1252 N N . THR A 1 162 ? 8.088 -5.307 3.563 1.00 90.62 162 THR A N 1
ATOM 1253 C CA . THR A 1 162 ? 6.854 -4.541 3.385 1.00 90.62 162 THR A CA 1
ATOM 1254 C C . THR A 1 162 ? 5.615 -5.426 3.375 1.00 90.62 162 THR A C 1
ATOM 1256 O O . THR A 1 162 ? 4.649 -5.172 4.109 1.00 90.62 162 THR A O 1
ATOM 1259 N N . ALA A 1 163 ? 5.637 -6.485 2.568 1.00 93.75 163 ALA A N 1
ATOM 1260 C CA . ALA A 1 163 ? 4.533 -7.423 2.448 1.00 93.75 163 ALA A CA 1
ATOM 1261 C C . ALA A 1 163 ? 4.287 -8.181 3.764 1.00 93.75 163 ALA A C 1
ATOM 1263 O O . ALA A 1 163 ? 3.143 -8.271 4.218 1.00 93.75 163 ALA A O 1
ATOM 1264 N N . PHE A 1 164 ? 5.344 -8.685 4.408 1.00 95.69 164 PHE A N 1
ATOM 1265 C CA . PHE A 1 164 ? 5.251 -9.458 5.646 1.00 95.69 164 PHE A CA 1
ATOM 1266 C C . PHE A 1 164 ? 4.843 -8.608 6.847 1.00 95.69 164 PHE A C 1
ATOM 1268 O O . PHE A 1 164 ? 3.992 -9.041 7.622 1.00 95.69 164 PHE A O 1
ATOM 1275 N N . CYS A 1 165 ? 5.367 -7.392 6.999 1.00 93.31 165 CYS A N 1
ATOM 1276 C CA . CYS A 1 165 ? 4.947 -6.479 8.060 1.00 93.31 165 CYS A CA 1
ATOM 1277 C C . CYS A 1 165 ? 3.486 -6.055 7.886 1.00 93.31 165 CYS A C 1
ATOM 1279 O O . CYS A 1 165 ? 2.719 -6.086 8.850 1.00 93.31 165 CYS A O 1
ATOM 1281 N N . THR A 1 166 ? 3.070 -5.727 6.657 1.00 94.75 166 THR A N 1
ATOM 1282 C CA . THR A 1 166 ? 1.660 -5.442 6.347 1.00 94.75 166 THR A CA 1
ATOM 1283 C C . THR A 1 166 ? 0.780 -6.629 6.742 1.00 94.75 166 THR A C 1
ATOM 1285 O O . THR A 1 166 ? -0.189 -6.468 7.489 1.00 94.75 166 THR A O 1
ATOM 1288 N N . ALA A 1 167 ? 1.155 -7.839 6.315 1.00 96.94 167 ALA A N 1
ATOM 1289 C CA . ALA A 1 167 ? 0.448 -9.068 6.656 1.00 96.94 167 ALA A CA 1
ATOM 1290 C C . ALA A 1 167 ? 0.397 -9.310 8.168 1.00 96.94 167 ALA A C 1
ATOM 1292 O O . ALA A 1 167 ? -0.666 -9.632 8.700 1.00 96.94 167 ALA A O 1
ATOM 1293 N N . TYR A 1 168 ? 1.510 -9.110 8.873 1.00 95.69 168 TYR A N 1
ATOM 1294 C CA . TYR A 1 168 ? 1.594 -9.253 10.320 1.00 95.69 168 TYR A CA 1
ATOM 1295 C C . TYR A 1 168 ? 0.606 -8.321 11.024 1.00 95.69 168 TYR A C 1
ATOM 1297 O O . TYR A 1 168 ? -0.241 -8.797 11.782 1.00 95.69 168 TYR A O 1
ATOM 1305 N N . PHE A 1 169 ? 0.649 -7.015 10.747 1.00 94.94 169 PHE A N 1
ATOM 1306 C CA . PHE A 1 169 ? -0.214 -6.040 11.413 1.00 94.94 169 PHE A CA 1
ATOM 1307 C C . PHE A 1 169 ? -1.697 -6.262 11.110 1.00 94.94 169 PHE A C 1
ATOM 1309 O O . PHE A 1 169 ? -2.518 -6.257 12.030 1.00 94.94 169 PHE A O 1
ATOM 1316 N N . LEU A 1 170 ? -2.045 -6.549 9.853 1.00 95.50 170 LEU A N 1
ATOM 1317 C CA . LEU A 1 170 ? -3.421 -6.862 9.466 1.00 95.50 170 LEU A CA 1
ATOM 1318 C C . LEU A 1 170 ? -3.920 -8.162 10.114 1.00 95.50 170 LEU A C 1
ATOM 1320 O O . LEU A 1 170 ? -5.048 -8.217 10.612 1.00 95.50 170 LEU A O 1
ATOM 1324 N N . HIS A 1 171 ? -3.079 -9.198 10.175 1.00 96.44 171 HIS A N 1
ATOM 1325 C CA . HIS A 1 171 ? -3.412 -10.458 10.834 1.00 96.44 171 HIS A CA 1
ATOM 1326 C C . HIS A 1 171 ? -3.585 -10.288 12.349 1.00 96.44 171 HIS A C 1
ATOM 1328 O O . HIS A 1 171 ? -4.569 -10.775 12.910 1.00 96.44 171 HIS A O 1
ATOM 1334 N N . GLN A 1 172 ? -2.682 -9.569 13.026 1.00 95.12 172 GLN A N 1
ATOM 1335 C CA . GLN A 1 172 ? -2.837 -9.281 14.455 1.00 95.12 172 GLN A CA 1
ATOM 1336 C C . GLN A 1 172 ? -4.078 -8.422 14.710 1.00 95.12 172 GLN A C 1
ATOM 1338 O O . GLN A 1 172 ? -4.853 -8.731 15.615 1.00 95.12 172 GLN A O 1
ATOM 1343 N N . GLY A 1 173 ? -4.331 -7.408 13.877 1.00 93.38 173 GLY A N 1
ATOM 1344 C CA . GLY A 1 173 ? -5.549 -6.603 13.930 1.00 93.38 173 GLY A CA 1
ATOM 1345 C C . GLY A 1 173 ? -6.803 -7.474 13.840 1.00 93.38 173 GLY A C 1
ATOM 1346 O O . GLY A 1 173 ? -7.706 -7.348 14.671 1.00 93.38 173 GLY A O 1
ATOM 1347 N N . TRP A 1 174 ? -6.838 -8.423 12.905 1.00 93.69 174 TRP A N 1
ATOM 1348 C CA . TRP A 1 174 ? -7.931 -9.387 12.778 1.00 93.69 174 TRP A CA 1
ATOM 1349 C C . TRP A 1 174 ? -8.083 -10.294 14.006 1.00 93.69 174 TRP A C 1
ATOM 1351 O O . TRP A 1 174 ? -9.197 -10.464 14.512 1.00 93.69 174 TRP A O 1
ATOM 1361 N N . ARG A 1 175 ? -6.981 -10.844 14.533 1.00 94.94 175 ARG A N 1
ATOM 1362 C CA . ARG A 1 175 ? -6.998 -11.679 15.747 1.00 94.94 175 ARG A CA 1
ATOM 1363 C C . ARG A 1 175 ? -7.546 -10.919 16.951 1.00 94.94 175 ARG A C 1
ATOM 1365 O O . ARG A 1 175 ? -8.408 -11.445 17.655 1.00 94.94 175 ARG A O 1
ATOM 1372 N N . VAL A 1 176 ? -7.106 -9.677 17.159 1.00 92.56 176 VAL A N 1
ATOM 1373 C CA . VAL A 1 176 ? -7.606 -8.817 18.242 1.00 92.56 176 VAL A CA 1
ATOM 1374 C C . VAL A 1 176 ? -9.099 -8.537 18.061 1.00 92.56 176 VAL A C 1
ATOM 1376 O O . VAL A 1 176 ? -9.851 -8.628 19.028 1.00 92.56 176 VAL A O 1
ATOM 1379 N N . ALA A 1 177 ? -9.568 -8.280 16.836 1.00 89.88 177 ALA A N 1
ATOM 1380 C CA . ALA A 1 177 ? -10.994 -8.077 16.574 1.00 89.88 177 ALA A CA 1
ATOM 1381 C C . ALA A 1 177 ? -11.853 -9.309 16.901 1.00 89.88 177 ALA A C 1
ATOM 1383 O O . ALA A 1 177 ? -12.976 -9.148 17.382 1.00 89.88 177 ALA A O 1
ATOM 1384 N N . ARG A 1 178 ? -11.344 -10.524 16.651 1.00 89.44 178 ARG A N 1
ATOM 1385 C CA . ARG A 1 178 ? -12.042 -11.783 16.968 1.00 89.44 178 ARG A CA 1
ATOM 1386 C C . ARG A 1 178 ? -12.079 -12.080 18.463 1.00 89.44 178 ARG A C 1
ATOM 1388 O O . ARG A 1 178 ? -13.105 -12.533 18.954 1.00 89.44 178 ARG A O 1
ATOM 1395 N N . ASN A 1 179 ? -10.986 -11.798 19.166 1.00 89.81 179 ASN A N 1
ATOM 1396 C CA . ASN A 1 179 ? -10.818 -12.123 20.584 1.00 89.81 179 ASN A CA 1
ATOM 1397 C C . ASN A 1 179 ? -11.153 -10.948 21.517 1.00 89.81 179 ASN A C 1
ATOM 1399 O O . ASN A 1 179 ? -10.801 -10.971 22.695 1.00 89.81 179 ASN A O 1
ATOM 1403 N N . ARG A 1 180 ? -11.783 -9.888 20.999 1.00 82.69 180 ARG A N 1
ATOM 1404 C CA . ARG A 1 180 ? -12.048 -8.664 21.759 1.00 82.69 180 ARG A CA 1
ATOM 1405 C C . ARG A 1 180 ? -12.954 -8.934 22.962 1.00 82.69 180 ARG A C 1
ATOM 1407 O O . ARG A 1 180 ? -14.007 -9.553 22.832 1.00 82.69 180 ARG A O 1
ATOM 1414 N N . GLN A 1 181 ? -12.566 -8.397 24.114 1.00 77.12 181 GLN A N 1
ATOM 1415 C CA . GLN A 1 181 ? -13.331 -8.494 25.365 1.00 77.12 181 GLN A CA 1
ATOM 1416 C C . GLN A 1 181 ? -13.628 -7.121 25.984 1.00 77.12 181 GLN A C 1
ATOM 1418 O O . GLN A 1 181 ? -14.532 -6.995 26.802 1.00 77.12 181 GLN A O 1
ATOM 1423 N N . ASN A 1 182 ? -12.876 -6.076 25.614 1.00 83.94 182 ASN A N 1
ATOM 1424 C CA . ASN A 1 182 ? -12.944 -4.764 26.263 1.00 83.94 182 ASN A CA 1
ATOM 1425 C C . ASN A 1 182 ? -12.618 -3.598 25.307 1.00 83.94 182 ASN A C 1
ATOM 1427 O O . ASN A 1 182 ? -12.090 -3.791 24.212 1.00 83.94 182 ASN A O 1
ATOM 1431 N N . ALA A 1 183 ? -12.892 -2.362 25.735 1.00 78.31 183 ALA A N 1
ATOM 1432 C CA . ALA A 1 183 ? -12.647 -1.157 24.933 1.00 78.31 183 ALA A CA 1
ATOM 1433 C C . ALA A 1 183 ? -11.162 -0.949 24.567 1.00 78.31 183 ALA A C 1
ATOM 1435 O O . ALA A 1 183 ? -10.856 -0.474 23.475 1.00 78.31 183 ALA A O 1
ATOM 1436 N N . LYS A 1 184 ? -10.228 -1.365 25.437 1.00 82.38 184 LYS A N 1
ATOM 1437 C CA . LYS A 1 184 ? -8.781 -1.300 25.159 1.00 82.38 184 LYS A CA 1
ATOM 1438 C C . LYS A 1 184 ? -8.394 -2.158 23.949 1.00 82.38 184 LYS A C 1
ATOM 1440 O O . LYS A 1 184 ? -7.653 -1.691 23.090 1.00 82.38 184 LYS A O 1
ATOM 1445 N N . SER A 1 185 ? -8.950 -3.367 23.836 1.00 85.25 185 SER A N 1
ATOM 1446 C CA . SER A 1 185 ? -8.722 -4.247 22.680 1.00 85.25 185 SER A CA 1
ATOM 1447 C C . SER A 1 185 ? -9.237 -3.647 21.366 1.00 85.25 185 SER A C 1
ATOM 1449 O O . SER A 1 185 ? -8.619 -3.837 20.323 1.00 85.25 185 SER A O 1
ATOM 1451 N N . LEU A 1 186 ? -10.312 -2.851 21.410 1.00 82.62 186 LEU A N 1
ATOM 1452 C CA . LEU A 1 186 ? -10.825 -2.151 20.231 1.00 82.62 186 LEU A CA 1
ATOM 1453 C C . LEU A 1 186 ? -9.874 -1.039 19.765 1.00 82.62 186 LEU A C 1
ATOM 1455 O O . LEU A 1 186 ? -9.643 -0.897 18.566 1.00 82.62 186 LEU A O 1
ATOM 1459 N N . GLY A 1 187 ? -9.295 -0.290 20.709 1.00 85.19 187 GLY A N 1
ATOM 1460 C CA . GLY A 1 187 ? -8.273 0.715 20.410 1.00 85.19 187 GLY A CA 1
ATOM 1461 C C . GLY A 1 187 ? -7.024 0.095 19.780 1.00 85.19 187 GLY A C 1
ATOM 1462 O O . GLY A 1 187 ? -6.557 0.578 18.752 1.00 85.19 187 GLY A O 1
ATOM 1463 N N . LEU A 1 188 ? -6.536 -1.017 20.341 1.00 88.56 188 LEU A N 1
ATOM 1464 C CA . LEU A 1 188 ? -5.394 -1.753 19.791 1.00 88.56 188 LEU A CA 1
ATOM 1465 C C . LEU A 1 188 ? -5.680 -2.296 18.383 1.00 88.56 188 LEU A C 1
ATOM 1467 O O . LEU A 1 188 ? -4.851 -2.136 17.493 1.00 88.56 188 LEU A O 1
ATOM 1471 N N . HIS A 1 189 ? -6.859 -2.886 18.155 1.00 90.62 189 HIS A N 1
ATOM 1472 C CA . HIS A 1 189 ? -7.282 -3.315 16.819 1.00 90.62 189 HIS A CA 1
ATOM 1473 C C . HIS A 1 189 ? -7.203 -2.164 15.809 1.00 90.62 189 HIS A C 1
ATOM 1475 O O . HIS A 1 189 ? -6.616 -2.335 14.746 1.00 90.62 189 HIS A O 1
ATOM 1481 N N . GLY A 1 190 ? -7.753 -0.994 16.156 1.00 88.06 190 GLY A N 1
ATOM 1482 C CA . GLY A 1 190 ? -7.716 0.187 15.295 1.00 88.06 190 GLY A CA 1
ATOM 1483 C C . GLY A 1 190 ? -6.294 0.572 14.887 1.00 88.06 190 GLY A C 1
ATOM 1484 O O . GLY A 1 190 ? -6.035 0.710 13.694 1.00 88.06 190 GLY A O 1
ATOM 1485 N N . ARG A 1 191 ? -5.368 0.650 15.854 1.00 88.69 191 ARG A N 1
ATOM 1486 C CA . ARG A 1 191 ? -3.956 0.974 15.590 1.00 88.69 191 ARG A CA 1
ATOM 1487 C C . ARG A 1 191 ? -3.280 -0.065 14.700 1.00 88.69 191 ARG A C 1
ATOM 1489 O O . ARG A 1 191 ? -2.651 0.299 13.720 1.00 88.69 191 ARG A O 1
ATOM 1496 N N . LEU A 1 192 ? -3.464 -1.357 14.983 1.00 91.50 192 LEU A N 1
ATOM 1497 C CA . LEU A 1 192 ? -2.877 -2.432 14.173 1.00 91.50 192 LEU A CA 1
ATOM 1498 C C . LEU A 1 192 ? -3.367 -2.382 12.718 1.00 91.50 192 LEU A C 1
ATOM 1500 O O . LEU A 1 192 ? -2.570 -2.519 11.793 1.00 91.50 192 LEU A O 1
ATOM 1504 N N . MET A 1 193 ? -4.664 -2.139 12.502 1.00 92.25 193 MET A N 1
ATOM 1505 C CA . MET A 1 193 ? -5.217 -1.985 11.152 1.00 92.25 193 MET A CA 1
ATOM 1506 C C . MET A 1 193 ? -4.655 -0.745 10.447 1.00 92.25 193 MET A C 1
ATOM 1508 O O . MET A 1 193 ? -4.282 -0.826 9.280 1.00 92.25 193 MET A O 1
ATOM 1512 N N . GLN A 1 194 ? -4.572 0.384 11.156 1.00 89.88 194 GLN A N 1
ATOM 1513 C CA . GLN A 1 194 ? -4.003 1.636 10.652 1.00 89.88 194 GLN A CA 1
ATOM 1514 C C . GLN A 1 194 ? -2.535 1.469 10.247 1.00 89.88 194 GLN A C 1
ATOM 1516 O O . GLN A 1 194 ? -2.176 1.846 9.136 1.00 89.88 194 GLN A O 1
ATOM 1521 N N . CYS A 1 195 ? -1.716 0.836 11.089 1.00 90.00 195 CYS A N 1
ATOM 1522 C CA . CYS A 1 195 ? -0.317 0.546 10.786 1.00 90.00 195 CYS A CA 1
ATOM 1523 C C . CYS A 1 195 ? -0.179 -0.398 9.591 1.00 90.00 195 CYS A C 1
ATOM 1525 O O . CYS A 1 195 ? 0.606 -0.115 8.697 1.00 90.00 195 CYS A O 1
ATOM 1527 N N . GLY A 1 196 ? -0.973 -1.472 9.513 1.00 92.12 196 GLY A N 1
ATOM 1528 C CA . GLY A 1 196 ? -0.962 -2.363 8.349 1.00 92.12 196 GLY A CA 1
ATOM 1529 C C . GLY A 1 196 ? -1.288 -1.628 7.044 1.00 92.12 196 GLY A C 1
ATOM 1530 O O . GLY A 1 196 ? -0.568 -1.762 6.058 1.00 92.12 196 GLY A O 1
ATOM 1531 N N . ILE A 1 197 ? -2.329 -0.788 7.044 1.00 91.94 197 ILE A N 1
ATOM 1532 C CA . ILE A 1 197 ? -2.692 0.025 5.873 1.00 91.94 197 ILE A CA 1
ATOM 1533 C C . ILE A 1 197 ? -1.566 1.006 5.525 1.00 91.94 197 ILE A C 1
ATOM 1535 O O . ILE A 1 197 ? -1.164 1.076 4.365 1.00 91.94 197 ILE A O 1
ATOM 1539 N N . LEU A 1 198 ? -1.019 1.714 6.514 1.00 89.06 198 LEU A N 1
ATOM 1540 C CA . LEU A 1 198 ? 0.053 2.687 6.313 1.00 89.06 198 LEU A CA 1
ATOM 1541 C C . LEU A 1 198 ? 1.329 2.032 5.755 1.00 89.06 198 LEU A C 1
ATOM 1543 O O . LEU A 1 198 ? 1.924 2.552 4.814 1.00 89.06 198 LEU A O 1
ATOM 1547 N N . MET A 1 199 ? 1.695 0.849 6.257 1.00 89.62 199 MET A N 1
ATOM 1548 C CA . MET A 1 199 ? 2.807 0.054 5.727 1.00 89.62 199 MET A CA 1
ATOM 1549 C C . MET A 1 199 ? 2.580 -0.316 4.262 1.00 89.62 199 MET A C 1
ATOM 1551 O O . MET A 1 199 ? 3.485 -0.145 3.449 1.00 89.62 199 MET A O 1
ATOM 1555 N N . SER A 1 200 ? 1.365 -0.723 3.882 1.00 91.56 200 SER A N 1
ATOM 1556 C CA . SER A 1 200 ? 1.053 -0.999 2.472 1.00 91.56 200 SER A CA 1
ATOM 1557 C C . SER A 1 200 ? 1.162 0.250 1.582 1.00 91.56 200 SER A C 1
ATOM 1559 O O . SER A 1 200 ? 1.527 0.153 0.415 1.00 91.56 200 SER A O 1
ATOM 1561 N N . MET A 1 201 ? 0.893 1.434 2.139 1.00 89.88 201 MET A N 1
ATOM 1562 C CA . MET A 1 201 ? 0.957 2.726 1.447 1.00 89.88 201 MET A CA 1
ATOM 1563 C C . MET A 1 201 ? 2.359 3.331 1.379 1.00 89.88 201 MET A C 1
ATOM 1565 O O . MET A 1 201 ? 2.563 4.297 0.644 1.00 89.88 201 MET A O 1
ATOM 1569 N N . SER A 1 202 ? 3.339 2.768 2.088 1.00 87.69 202 SER A N 1
ATOM 1570 C CA . SER A 1 202 ? 4.748 3.188 2.016 1.00 87.69 202 SER A CA 1
ATOM 1571 C C . SER A 1 202 ? 5.344 3.080 0.603 1.00 87.69 202 SER A C 1
ATOM 1573 O O . SER A 1 202 ? 6.380 3.679 0.308 1.00 87.69 202 SER A O 1
ATOM 1575 N N . ILE A 1 203 ? 4.669 2.354 -0.292 1.00 86.00 203 ILE A N 1
ATOM 1576 C CA . ILE A 1 203 ? 4.991 2.291 -1.713 1.00 86.00 203 ILE A CA 1
ATOM 1577 C C . ILE A 1 203 ? 4.728 3.627 -2.431 1.00 86.00 203 ILE A C 1
ATOM 1579 O O . ILE A 1 203 ? 5.372 3.917 -3.431 1.00 86.00 203 ILE A O 1
ATOM 1583 N N . LEU A 1 204 ? 3.824 4.480 -1.936 1.00 86.06 204 LEU A N 1
ATOM 1584 C CA . LEU A 1 204 ? 3.446 5.719 -2.624 1.00 86.06 204 LEU A CA 1
ATOM 1585 C C . LEU A 1 204 ? 4.609 6.717 -2.713 1.00 86.06 204 LEU A C 1
ATOM 1587 O O . LEU A 1 204 ? 4.916 7.141 -3.828 1.00 86.06 204 LEU A O 1
ATOM 1591 N N . PRO A 1 205 ? 5.316 7.070 -1.617 1.00 83.38 205 PRO A N 1
ATOM 1592 C CA . PRO A 1 205 ? 6.461 7.975 -1.715 1.00 83.38 205 PRO A CA 1
ATOM 1593 C C . PRO A 1 205 ? 7.594 7.384 -2.559 1.00 83.38 205 PRO A C 1
ATOM 1595 O O . PRO A 1 205 ? 8.238 8.116 -3.308 1.00 83.38 205 PRO A O 1
ATOM 1598 N N . GLN A 1 206 ? 7.784 6.060 -2.508 1.00 86.12 206 GLN A N 1
ATOM 1599 C CA . GLN A 1 206 ? 8.720 5.344 -3.377 1.00 86.12 206 GLN A CA 1
ATOM 1600 C C . GLN A 1 206 ? 8.357 5.521 -4.852 1.00 86.12 206 GLN A C 1
ATOM 1602 O O . GLN A 1 206 ? 9.208 5.921 -5.642 1.00 86.12 206 GLN A O 1
ATOM 1607 N N . ARG A 1 207 ? 7.096 5.303 -5.238 1.00 83.19 207 ARG A N 1
ATOM 1608 C CA . ARG A 1 207 ? 6.639 5.473 -6.626 1.00 83.19 207 ARG A CA 1
ATOM 1609 C C . ARG A 1 207 ? 6.696 6.921 -7.097 1.00 83.19 207 ARG A C 1
ATOM 1611 O O . ARG A 1 207 ? 7.093 7.160 -8.234 1.00 83.19 207 ARG A O 1
ATOM 1618 N N . MET A 1 208 ? 6.366 7.885 -6.238 1.00 82.81 208 MET A N 1
ATOM 1619 C CA . MET A 1 208 ? 6.488 9.311 -6.563 1.00 82.81 208 MET A CA 1
ATOM 1620 C C . MET A 1 208 ? 7.947 9.711 -6.797 1.00 82.81 208 MET A C 1
ATOM 1622 O O . MET A 1 208 ? 8.255 10.367 -7.792 1.00 82.81 208 MET A O 1
ATOM 1626 N N . LEU A 1 209 ? 8.862 9.271 -5.927 1.00 83.81 209 LEU A N 1
ATOM 1627 C CA . LEU A 1 209 ? 10.289 9.527 -6.102 1.00 83.81 209 LEU A CA 1
ATOM 1628 C C . LEU A 1 209 ? 10.838 8.812 -7.343 1.00 83.81 209 LEU A C 1
ATOM 1630 O O . LEU A 1 209 ? 11.585 9.413 -8.108 1.00 83.81 209 LEU A O 1
ATOM 1634 N N . GLN A 1 210 ? 10.434 7.561 -7.586 1.00 82.62 210 GLN A N 1
ATOM 1635 C CA . GLN A 1 210 ? 10.797 6.819 -8.794 1.00 82.62 210 GLN A CA 1
ATOM 1636 C C . GLN A 1 210 ? 10.376 7.577 -10.056 1.00 82.62 210 GLN A C 1
ATOM 1638 O O . GLN A 1 210 ? 11.177 7.690 -10.984 1.00 82.62 210 GLN A O 1
ATOM 1643 N N . LEU A 1 211 ? 9.144 8.096 -10.090 1.00 81.38 211 LEU A N 1
ATOM 1644 C CA . LEU A 1 211 ? 8.624 8.873 -11.212 1.00 81.38 211 LEU A CA 1
ATOM 1645 C C . LEU A 1 211 ? 9.439 10.154 -11.417 1.00 81.38 211 LEU A C 1
ATOM 1647 O O . LEU A 1 211 ? 9.894 10.413 -12.528 1.00 81.38 211 LEU A O 1
ATOM 1651 N N . PHE A 1 212 ? 9.674 10.915 -10.344 1.00 82.75 212 PHE A N 1
ATOM 1652 C CA . PHE A 1 212 ? 10.463 12.146 -10.386 1.00 82.75 212 PHE A CA 1
ATOM 1653 C C . PHE A 1 212 ? 11.885 11.903 -10.908 1.00 82.75 212 PHE A C 1
ATOM 1655 O O . PHE A 1 212 ? 12.328 12.567 -11.844 1.00 82.75 212 PHE A O 1
ATOM 1662 N N . LEU A 1 213 ? 12.586 10.916 -10.345 1.00 82.06 213 LEU A N 1
ATOM 1663 C CA . LEU A 1 213 ? 13.946 10.573 -10.756 1.00 82.06 213 LEU A CA 1
ATOM 1664 C C . LEU A 1 213 ? 13.983 10.065 -12.197 1.00 82.06 213 LEU A C 1
ATOM 1666 O O . LEU A 1 213 ? 14.862 10.447 -12.959 1.00 82.06 213 LEU A O 1
ATOM 1670 N N . THR A 1 214 ? 13.009 9.249 -12.595 1.00 79.06 214 THR A N 1
ATOM 1671 C CA . THR A 1 214 ? 12.915 8.730 -13.964 1.00 79.06 214 THR A CA 1
ATOM 1672 C C . THR A 1 214 ? 12.645 9.833 -14.983 1.00 79.06 214 THR A C 1
ATOM 1674 O O . THR A 1 214 ? 13.218 9.812 -16.069 1.00 79.06 214 THR A O 1
ATOM 1677 N N . TRP A 1 215 ? 11.816 10.815 -14.634 1.00 78.44 215 TRP A N 1
ATOM 1678 C CA . TRP A 1 215 ? 11.562 11.973 -15.483 1.00 78.44 215 TRP A CA 1
ATOM 1679 C C . TRP A 1 215 ? 12.836 12.795 -15.729 1.00 78.44 215 TRP A C 1
ATOM 1681 O O . TRP A 1 215 ? 13.096 13.203 -16.858 1.00 78.44 215 TRP A O 1
ATOM 1691 N N . GLN A 1 216 ? 13.645 13.002 -14.684 1.00 80.81 216 GLN A N 1
ATOM 1692 C CA . GLN A 1 216 ? 14.894 13.772 -14.755 1.00 80.81 216 GLN A CA 1
ATOM 1693 C C . GLN A 1 216 ? 16.050 12.983 -15.392 1.00 80.81 216 GLN A C 1
ATOM 1695 O O . GLN A 1 216 ? 16.857 13.537 -16.133 1.00 80.81 216 GLN A O 1
ATOM 1700 N N . LEU A 1 217 ? 16.138 11.684 -15.101 1.00 79.81 217 LEU A N 1
ATOM 1701 C CA . LEU A 1 217 ? 17.270 10.813 -15.419 1.00 79.81 217 LEU A CA 1
ATOM 1702 C C . LEU A 1 217 ? 16.785 9.549 -16.136 1.00 79.81 217 LEU A C 1
ATOM 1704 O O . LEU A 1 217 ? 16.925 8.436 -15.619 1.00 79.81 217 LEU A O 1
ATOM 1708 N N . LYS A 1 218 ? 16.218 9.720 -17.338 1.00 72.75 218 LYS A N 1
ATOM 1709 C CA . LYS A 1 218 ? 15.640 8.620 -18.130 1.00 72.75 218 LYS A CA 1
ATOM 1710 C C . LYS A 1 218 ? 16.619 7.454 -18.320 1.00 72.75 218 LYS A C 1
ATOM 1712 O O . LYS A 1 218 ? 16.249 6.311 -18.161 1.00 72.75 218 LYS A O 1
ATOM 1717 N N . THR A 1 219 ? 17.909 7.687 -18.530 1.00 76.44 219 THR A N 1
ATOM 1718 C CA . THR A 1 219 ? 18.870 6.587 -18.758 1.00 76.44 219 THR A CA 1
ATOM 1719 C C . THR A 1 219 ? 19.164 5.702 -17.534 1.00 76.44 219 THR A C 1
ATOM 1721 O O . THR A 1 219 ? 19.808 4.669 -17.690 1.00 76.44 219 THR A O 1
ATOM 1724 N N . TYR A 1 220 ? 18.707 6.061 -16.326 1.00 79.94 220 TYR A N 1
ATOM 1725 C CA . TYR A 1 220 ? 19.089 5.403 -15.064 1.00 79.94 220 TYR A CA 1
ATOM 1726 C C . TYR A 1 220 ? 17.911 4.752 -14.318 1.00 79.94 220 TYR A C 1
ATOM 1728 O O . TYR A 1 220 ? 17.907 4.678 -13.088 1.00 79.94 220 TYR A O 1
ATOM 1736 N N . HIS A 1 221 ? 16.908 4.245 -15.041 1.00 74.94 221 HIS A N 1
ATOM 1737 C CA . HIS A 1 221 ? 15.669 3.690 -14.472 1.00 74.94 221 HIS A CA 1
ATOM 1738 C C . HIS A 1 221 ? 15.876 2.696 -13.312 1.00 74.94 221 HIS A C 1
ATOM 1740 O O . HIS A 1 221 ? 15.211 2.809 -12.281 1.00 74.94 221 HIS A O 1
ATOM 1746 N N . GLN A 1 222 ? 16.821 1.756 -13.431 1.00 74.00 222 GLN A N 1
ATOM 1747 C CA . GLN A 1 222 ? 17.085 0.760 -12.381 1.00 74.00 222 GLN A CA 1
ATOM 1748 C C . GLN A 1 222 ? 17.725 1.361 -11.119 1.00 74.00 222 GLN A C 1
ATOM 1750 O O . GLN A 1 222 ? 17.387 0.969 -9.998 1.00 74.00 222 GLN A O 1
ATOM 1755 N N . GLN A 1 223 ? 18.629 2.331 -11.281 1.00 80.25 223 GLN A N 1
ATOM 1756 C CA . GLN A 1 223 ? 19.243 3.033 -10.151 1.00 80.25 223 GLN A CA 1
ATOM 1757 C C . GLN A 1 223 ? 18.213 3.922 -9.454 1.00 80.25 223 GLN A C 1
ATOM 1759 O O . GLN A 1 223 ? 18.078 3.854 -8.236 1.00 80.25 223 GLN A O 1
ATOM 1764 N N . ASN A 1 224 ? 17.419 4.670 -10.225 1.00 83.56 224 ASN A N 1
ATOM 1765 C CA . ASN A 1 224 ? 16.322 5.493 -9.717 1.00 83.56 224 ASN A CA 1
ATOM 1766 C C . ASN A 1 224 ? 15.326 4.657 -8.907 1.00 83.56 224 ASN A C 1
ATOM 1768 O O . ASN A 1 224 ? 14.903 5.056 -7.822 1.00 83.56 224 ASN A O 1
ATOM 1772 N N . TYR A 1 225 ? 14.991 3.466 -9.410 1.00 78.50 225 TYR A N 1
ATOM 1773 C CA . TYR A 1 225 ? 14.137 2.526 -8.700 1.00 78.50 225 TYR A CA 1
ATOM 1774 C C . TYR A 1 225 ? 14.754 2.078 -7.371 1.00 78.50 225 TYR A C 1
ATOM 1776 O O . TYR A 1 225 ? 14.108 2.156 -6.326 1.00 78.50 225 TYR A O 1
ATOM 1784 N N . SER A 1 226 ? 16.028 1.698 -7.382 1.00 78.44 226 SER A N 1
ATOM 1785 C CA . SER A 1 226 ? 16.726 1.233 -6.182 1.00 78.44 226 SER A CA 1
ATOM 1786 C C . SER A 1 226 ? 16.865 2.329 -5.119 1.00 78.44 226 SER A C 1
ATOM 1788 O O . SER A 1 226 ? 16.596 2.087 -3.945 1.00 78.44 226 SER A O 1
ATOM 1790 N N . VAL A 1 227 ? 17.203 3.558 -5.528 1.00 82.94 227 VAL A N 1
ATOM 1791 C CA . VAL A 1 227 ? 17.255 4.732 -4.639 1.00 82.94 227 VAL A CA 1
ATOM 1792 C C . VAL A 1 227 ? 15.880 5.012 -4.044 1.00 82.94 227 VAL A C 1
ATOM 1794 O O . VAL A 1 227 ? 15.763 5.263 -2.847 1.00 82.94 227 VAL A O 1
ATOM 1797 N N . SER A 1 228 ? 14.823 4.923 -4.853 1.00 83.88 228 SER A N 1
ATOM 1798 C CA . SER A 1 228 ? 13.471 5.191 -4.370 1.00 83.88 228 SER A CA 1
ATOM 1799 C C . SER A 1 228 ? 13.005 4.206 -3.293 1.00 83.88 228 SER A C 1
ATOM 1801 O O . SER A 1 228 ? 12.261 4.593 -2.396 1.00 83.88 228 SER A O 1
ATOM 1803 N N . ILE A 1 229 ? 13.482 2.958 -3.326 1.00 82.75 229 ILE A N 1
ATOM 1804 C CA . ILE A 1 229 ? 13.152 1.938 -2.322 1.00 82.75 229 ILE A CA 1
ATOM 1805 C C . ILE A 1 229 ? 13.747 2.245 -0.945 1.00 82.75 229 ILE A C 1
ATOM 1807 O O . ILE A 1 229 ? 13.163 1.859 0.069 1.00 82.75 229 ILE A O 1
ATOM 1811 N N . LEU A 1 230 ? 14.846 3.001 -0.872 1.00 82.50 230 LEU A N 1
ATOM 1812 C CA . LEU A 1 230 ? 15.391 3.449 0.413 1.00 82.50 230 LEU A CA 1
ATOM 1813 C C . LEU A 1 230 ? 14.378 4.303 1.186 1.00 82.50 230 LEU A C 1
ATOM 1815 O O . LEU A 1 230 ? 14.318 4.221 2.410 1.00 82.50 230 LEU A O 1
ATOM 1819 N N . VAL A 1 231 ? 13.531 5.066 0.484 1.00 83.69 231 VAL A N 1
ATOM 1820 C CA . VAL A 1 231 ? 12.446 5.831 1.117 1.00 83.69 231 VAL A CA 1
ATOM 1821 C C . VAL A 1 231 ? 11.443 4.899 1.785 1.00 83.69 231 VAL A C 1
ATOM 1823 O O . VAL A 1 231 ? 11.038 5.168 2.912 1.00 83.69 231 VAL A O 1
ATOM 1826 N N . THR A 1 232 ? 11.084 3.783 1.144 1.00 80.75 232 THR A N 1
ATOM 1827 C CA . THR A 1 232 ? 10.228 2.765 1.766 1.00 80.75 232 THR A CA 1
ATOM 1828 C C . THR A 1 232 ? 10.871 2.246 3.048 1.00 80.75 232 THR A C 1
ATOM 1830 O O . THR A 1 232 ? 10.232 2.302 4.092 1.00 80.75 232 THR A O 1
ATOM 1833 N N . ALA A 1 233 ? 12.145 1.846 3.017 1.00 79.06 233 ALA A N 1
ATOM 1834 C CA . ALA A 1 233 ? 12.842 1.350 4.207 1.00 79.06 233 ALA A CA 1
ATOM 1835 C C . ALA A 1 233 ? 12.862 2.373 5.366 1.00 79.06 233 ALA A C 1
ATOM 1837 O O . ALA A 1 233 ? 12.619 2.013 6.517 1.00 79.06 233 ALA A O 1
ATOM 1838 N N . ILE A 1 234 ? 13.083 3.660 5.071 1.00 81.19 234 ILE A N 1
ATOM 1839 C CA . ILE A 1 234 ? 13.038 4.737 6.076 1.00 81.19 234 ILE A CA 1
ATOM 1840 C C . ILE A 1 234 ? 11.631 4.873 6.667 1.00 81.19 234 ILE A C 1
ATOM 1842 O O . ILE A 1 234 ? 11.471 4.938 7.886 1.00 81.19 234 ILE A O 1
ATOM 1846 N N . LEU A 1 235 ? 10.601 4.885 5.817 1.00 79.56 235 LEU A N 1
ATOM 1847 C CA . LEU A 1 235 ? 9.211 4.978 6.263 1.00 79.56 235 LEU A CA 1
ATOM 1848 C C . LEU A 1 235 ? 8.806 3.776 7.119 1.00 79.56 235 LEU A C 1
ATOM 1850 O O . LEU A 1 235 ? 8.069 3.954 8.082 1.00 79.56 235 LEU A O 1
ATOM 1854 N N . PHE A 1 236 ? 9.335 2.584 6.836 1.00 75.00 236 PHE A N 1
ATOM 1855 C CA . PHE A 1 236 ? 9.145 1.396 7.670 1.00 75.00 236 PHE A CA 1
ATOM 1856 C C . PHE A 1 236 ? 9.620 1.605 9.103 1.00 75.00 236 PHE A C 1
ATOM 1858 O O . PHE A 1 236 ? 8.882 1.320 10.048 1.00 75.00 236 PHE A O 1
ATOM 1865 N N . VAL A 1 237 ? 10.830 2.144 9.267 1.00 76.31 237 VAL A N 1
ATOM 1866 C CA . VAL A 1 237 ? 11.377 2.455 10.591 1.00 76.31 237 VAL A CA 1
ATOM 1867 C C . VAL A 1 237 ? 10.485 3.473 11.293 1.00 76.31 237 VAL A C 1
ATOM 1869 O O . VAL A 1 237 ? 10.070 3.236 12.424 1.00 76.31 237 VAL A O 1
ATOM 1872 N N . VAL A 1 238 ? 10.117 4.565 10.618 1.00 76.81 238 VAL A N 1
ATOM 1873 C CA . VAL A 1 238 ? 9.257 5.614 11.193 1.00 76.81 238 VAL A CA 1
ATOM 1874 C C . VAL A 1 238 ? 7.894 5.054 11.610 1.00 76.81 238 VAL A C 1
ATOM 1876 O O . VAL A 1 238 ? 7.435 5.309 12.719 1.00 76.81 238 VAL A O 1
ATOM 1879 N N . PHE A 1 239 ? 7.259 4.245 10.762 1.00 75.00 239 PHE A N 1
ATOM 1880 C CA . PHE A 1 239 ? 5.935 3.694 11.039 1.00 75.00 239 PHE A CA 1
ATOM 1881 C C . PHE A 1 239 ? 5.935 2.653 12.160 1.00 75.00 239 PHE A C 1
ATOM 1883 O O . PHE A 1 239 ? 4.948 2.554 12.889 1.00 75.00 239 PHE A O 1
ATOM 1890 N N . GLY A 1 240 ? 7.031 1.907 12.329 1.00 68.56 240 GLY A N 1
ATOM 1891 C CA . GLY A 1 240 ? 7.201 0.973 13.442 1.00 68.56 240 GLY A CA 1
ATOM 1892 C C . GLY A 1 240 ? 7.142 1.653 14.812 1.00 68.56 240 GLY A C 1
ATOM 1893 O O . GLY A 1 240 ? 6.514 1.115 15.722 1.00 68.56 240 GLY A O 1
ATOM 1894 N N . HIS A 1 241 ? 7.691 2.866 14.936 1.00 76.12 241 HIS A N 1
ATOM 1895 C CA . HIS A 1 241 ? 7.702 3.620 16.197 1.00 76.12 241 HIS A CA 1
ATOM 1896 C C . HIS A 1 241 ? 6.302 4.064 16.652 1.00 76.12 241 HIS A C 1
ATOM 1898 O O . HIS A 1 241 ? 6.101 4.318 17.832 1.00 76.12 241 HIS A O 1
ATOM 1904 N N . PHE A 1 242 ? 5.310 4.122 15.757 1.00 66.44 242 PHE A N 1
ATOM 1905 C CA . PHE A 1 242 ? 3.941 4.506 16.128 1.00 66.44 242 PHE A CA 1
ATOM 1906 C C . PHE A 1 242 ? 3.134 3.387 16.810 1.00 66.44 242 PHE A C 1
ATOM 1908 O O . PHE A 1 242 ? 2.007 3.621 17.252 1.00 66.44 242 PHE A O 1
ATOM 1915 N N . VAL A 1 243 ? 3.656 2.158 16.847 1.00 61.66 243 VAL A N 1
ATOM 1916 C CA . VAL A 1 243 ? 2.968 1.011 17.464 1.00 61.66 243 VAL A CA 1
ATOM 1917 C C . VAL A 1 243 ? 3.282 0.883 18.960 1.00 61.66 243 VAL A C 1
ATOM 1919 O O . VAL A 1 243 ? 2.479 0.281 19.680 1.00 61.66 243 VAL A O 1
ATOM 1922 N N . GLU A 1 244 ? 4.408 1.443 19.412 1.00 58.91 244 GLU A N 1
ATOM 1923 C CA . GLU A 1 244 ? 4.842 1.473 20.821 1.00 58.91 244 GLU A CA 1
ATOM 1924 C C . GLU A 1 244 ? 3.957 2.393 21.685 1.00 58.91 244 GLU A C 1
ATOM 1926 O O . GLU A 1 244 ? 3.610 1.973 22.817 1.00 58.91 244 GLU A O 1
#

Radius of gyration: 23.41 Å; chains: 1; bounding box: 50×41×97 Å

Secondary structure (DSSP, 8-state):
-------PPPPPPPP-PPPPPHHHHHHHHH--S----HHHHHHHHHHHHHHHHHHHHHHHHHHHSS-HHHHHTTTTT---HHHHHHHHHHHHHHHHHHHHHHHHHH-HHHHH-TTTHHHHHHHHHHHHHHIIIIIHHHHHHHHHT---TTTHHHHHHHHHHHHHHHHHHHHHHHHHHHS--SHHHHHHHHHHHHHHHHHHHTHHHHHHHHHHHHHH-GGGHHHHHHHHHHHHHHHHHHHHHTT-

Sequence (244 aa):
AGVGSGGAAPPLRPPQRPPRYWGEDGLRCLLLFPTRSEIEELLALFWLPAGLFAGAEAAAFCGWRKSFLEAVTDGAFELGGIFERVVEVHVWASIAMWFLGAVQVLWAGARQGQHIAWVHRRTGQAMLGLFFAIVFPTSLYLTLMQRVDYLSPAVGAVLFDTAFCTAYFLHQGWRVARNRQNAKSLGLHGRLMQCGILMSMSILPQRMLQLFLTWQLKTYHQQNYSVSILVTAILFVVFGHFVE

pLDDT: mean 79.64, std 14.3, range [42.28, 98.12]